Protein AF-A0A6B9TAD1-F1 (afdb_monomer)

Secondary structure (DSSP, 8-state):
-PPPTT-S-HHHHHHHHHHHHHHHHHHHHHHHHHHHH-GGGHHHHHHHHHHHHHHTT--EEPTTBSEE----HHHHHHHH-HHHHHHHHHHHHHHHHHHS--S-SSSHHHHIIIIIIIHHHHHHHHHHHHHHTT--HHHHHHHHHHHHHHHHHHHHHHHHHHHH--HHHHHHHHHHHHHHHHHHHHHHHHHHHHHHHHH-THHHHS-S-SSS--SS-----S---TTHHHHHHHHHHHHHHHHHHHHHHHHHTT--SB-HHHHHHHHH-TT---S--TTTTT-PPPHHHHHHHHHHHHHHHHHHHHHHHHHHHHHHHHHHHHHHHHTTS------------PPPPP--------

Nearest PDB structures (foldseek):
  5x3x-assembly2_m  TM=9.368E-01  e=8.679E-13  Rhodobacter capsulatus
  4m5c-assembly1_A  TM=8.663E-01  e=3.397E-07  Caldanaerobacter subterraneus subsp. tengcongensis MB4
  4m58-assembly1_A  TM=8.292E-01  e=8.680E-07  Caldanaerobacter subterraneus subsp. tengcongensis MB4
  7n6g-assembly1_3X  TM=1.539E-01  e=3.861E+00  Chlamydomonas reinhardtii
  5i7d-assembly1_A  TM=1.362E-01  e=7.320E+00  Homo sapiens

Structure (mmCIF, N/CA/C/O backbone):
data_AF-A0A6B9TAD1-F1
#
_entry.id   AF-A0A6B9TAD1-F1
#
loop_
_atom_site.group_PDB
_atom_site.id
_atom_site.type_symbol
_atom_site.label_atom_id
_atom_site.label_alt_id
_atom_site.label_comp_id
_atom_site.label_asym_id
_atom_site.label_entity_id
_atom_site.label_seq_id
_atom_site.pdbx_PDB_ins_code
_atom_site.Cartn_x
_atom_site.Cartn_y
_atom_site.Cartn_z
_atom_site.occupancy
_atom_site.B_iso_or_equiv
_atom_site.auth_seq_id
_atom_site.auth_comp_id
_atom_site.auth_asym_id
_atom_site.auth_atom_id
_atom_site.pdbx_PDB_model_num
ATOM 1 N N . MET A 1 1 ? 4.924 3.274 -4.272 1.00 75.12 1 MET A N 1
ATOM 2 C CA . MET A 1 1 ? 5.751 3.085 -5.476 1.00 75.12 1 MET A CA 1
ATOM 3 C C . MET A 1 1 ? 4.897 2.545 -6.590 1.00 75.12 1 MET A C 1
ATOM 5 O O . MET A 1 1 ? 4.667 1.335 -6.629 1.00 75.12 1 MET A O 1
ATOM 9 N N . HIS A 1 2 ? 4.361 3.433 -7.415 1.00 87.25 2 HIS A N 1
ATOM 10 C CA . HIS A 1 2 ? 3.568 3.017 -8.559 1.00 87.25 2 HIS A CA 1
ATOM 11 C C . HIS A 1 2 ? 4.496 2.762 -9.736 1.00 87.25 2 HIS A C 1
ATOM 13 O O . HIS A 1 2 ? 5.355 3.575 -10.054 1.00 87.25 2 HIS A O 1
ATOM 19 N N . ILE A 1 3 ? 4.295 1.645 -10.422 1.00 88.56 3 ILE A N 1
ATOM 20 C CA . ILE A 1 3 ? 4.910 1.445 -11.725 1.00 88.56 3 ILE A CA 1
ATOM 21 C C . ILE A 1 3 ? 4.220 2.401 -12.696 1.00 88.56 3 ILE A C 1
ATOM 23 O O . ILE A 1 3 ? 2.994 2.345 -12.856 1.00 88.56 3 ILE A O 1
ATOM 27 N N . MET A 1 4 ? 5.012 3.275 -13.307 1.00 86.81 4 MET A N 1
ATOM 28 C CA . MET A 1 4 ? 4.565 4.310 -14.236 1.00 86.81 4 MET A CA 1
ATOM 29 C C . MET A 1 4 ? 3.942 3.714 -15.504 1.00 86.81 4 MET A C 1
ATOM 31 O O . MET A 1 4 ? 4.096 2.528 -15.811 1.00 86.81 4 MET A O 1
ATOM 35 N N . GLU A 1 5 ? 3.202 4.537 -16.237 1.00 87.44 5 GLU A N 1
ATOM 36 C CA . GLU A 1 5 ? 2.561 4.140 -17.485 1.00 87.44 5 GLU A CA 1
ATOM 37 C C . GLU A 1 5 ? 3.568 3.626 -18.519 1.00 87.44 5 GLU A C 1
ATOM 39 O O . GLU A 1 5 ? 4.572 4.272 -18.802 1.00 87.44 5 GLU A O 1
ATOM 44 N N . GLY A 1 6 ? 3.296 2.452 -19.092 1.00 85.12 6 GLY A N 1
ATOM 45 C CA . GLY A 1 6 ? 4.123 1.887 -20.155 1.00 85.12 6 GLY A CA 1
ATOM 46 C C . GLY A 1 6 ? 5.536 1.471 -19.728 1.00 85.12 6 GLY A C 1
ATOM 47 O O . GLY A 1 6 ? 6.343 1.170 -20.597 1.00 85.12 6 GLY A O 1
ATOM 48 N N . TYR A 1 7 ? 5.846 1.402 -18.427 1.00 86.06 7 TYR A N 1
ATOM 49 C CA . TYR A 1 7 ? 7.157 0.963 -17.900 1.00 86.06 7 TYR A CA 1
ATOM 50 C C . TYR A 1 7 ? 7.337 -0.559 -17.822 1.00 86.06 7 TYR A C 1
ATOM 52 O O . TYR A 1 7 ? 8.410 -1.052 -17.474 1.00 86.06 7 TYR A O 1
ATOM 60 N N . LEU A 1 8 ? 6.283 -1.316 -18.110 1.00 89.75 8 LEU A N 1
ATOM 61 C CA . LEU A 1 8 ? 6.327 -2.766 -18.262 1.00 89.75 8 LEU A CA 1
ATOM 62 C C . LEU A 1 8 ? 5.954 -3.121 -19.687 1.00 89.75 8 LEU A C 1
ATOM 64 O O . LEU A 1 8 ? 5.030 -2.520 -20.234 1.00 89.75 8 LEU A O 1
ATOM 68 N N . ASP A 1 9 ? 6.589 -4.142 -20.246 1.00 92.31 9 ASP A N 1
ATOM 69 C CA . ASP A 1 9 ? 6.232 -4.664 -21.557 1.00 92.31 9 ASP A CA 1
ATOM 70 C C . ASP A 1 9 ? 4.784 -5.183 -21.554 1.00 92.31 9 ASP A C 1
ATOM 72 O O . ASP A 1 9 ? 4.303 -5.701 -20.535 1.00 92.31 9 ASP A O 1
ATOM 76 N N . PRO A 1 10 ? 4.078 -5.145 -22.702 1.00 93.31 10 PRO A N 1
ATOM 77 C CA . PRO A 1 10 ? 2.681 -5.573 -22.791 1.00 93.31 10 PRO A CA 1
ATOM 78 C C . PRO A 1 10 ? 2.415 -6.977 -22.228 1.00 93.31 10 PRO A C 1
ATOM 80 O O . PRO A 1 10 ? 1.366 -7.224 -21.629 1.00 93.31 10 PRO A O 1
ATOM 83 N N . ILE A 1 11 ? 3.373 -7.897 -22.395 1.00 95.19 11 ILE A N 1
ATOM 84 C CA . ILE A 1 11 ? 3.285 -9.269 -21.880 1.00 95.19 11 ILE A CA 1
ATOM 85 C C . ILE A 1 11 ? 3.255 -9.263 -20.349 1.00 95.19 11 ILE A C 1
ATOM 87 O O . ILE A 1 11 ? 2.398 -9.915 -19.751 1.00 95.19 11 ILE A O 1
ATOM 91 N N . TRP A 1 12 ? 4.142 -8.499 -19.707 1.00 95.00 12 TRP A N 1
ATOM 92 C CA . TRP A 1 12 ? 4.188 -8.395 -18.252 1.00 95.00 12 TRP A CA 1
ATOM 93 C C . TRP A 1 12 ? 2.947 -7.696 -17.699 1.00 95.00 12 TRP A C 1
ATOM 95 O O . TRP A 1 12 ? 2.368 -8.187 -16.730 1.00 95.00 12 TRP A O 1
ATOM 105 N N . CYS A 1 13 ? 2.456 -6.641 -18.356 1.00 95.25 13 CYS A N 1
ATOM 106 C CA . CYS A 1 13 ? 1.167 -6.032 -18.015 1.00 95.25 13 CYS A CA 1
ATOM 107 C C . CYS A 1 13 ? 0.034 -7.073 -18.006 1.00 95.25 13 CYS A C 1
ATOM 109 O O . CYS A 1 13 ? -0.709 -7.179 -17.026 1.00 95.25 13 CYS A O 1
ATOM 111 N N . ALA A 1 14 ? -0.067 -7.895 -19.058 1.00 95.94 14 ALA A N 1
ATOM 112 C CA . ALA A 1 14 ? -1.083 -8.942 -19.155 1.00 95.94 14 ALA A CA 1
ATOM 113 C C . ALA A 1 14 ? -0.948 -10.002 -18.049 1.00 95.94 14 ALA A C 1
ATOM 115 O O . ALA A 1 14 ? -1.950 -10.368 -17.430 1.00 95.94 14 ALA A O 1
ATOM 116 N N . VAL A 1 15 ? 0.274 -10.463 -17.757 1.00 97.56 15 VAL A N 1
ATOM 117 C CA . VAL A 1 15 ? 0.544 -11.425 -16.673 1.00 97.56 15 VAL A CA 1
ATOM 118 C C . VAL A 1 15 ? 0.041 -10.887 -15.335 1.00 97.56 15 VAL A C 1
ATOM 120 O O . VAL A 1 15 ? -0.695 -11.579 -14.629 1.00 97.56 15 VAL A O 1
ATOM 123 N N . TRP A 1 16 ? 0.367 -9.639 -14.998 1.00 97.25 16 TRP A N 1
ATOM 124 C CA . TRP A 1 16 ? -0.053 -9.056 -13.726 1.00 97.25 16 TRP A CA 1
ATOM 125 C C . TRP A 1 16 ? -1.563 -8.838 -13.638 1.00 97.25 16 TRP A C 1
ATOM 127 O O . TRP A 1 16 ? -2.150 -9.086 -12.585 1.00 97.25 16 TRP A O 1
ATOM 137 N N . PHE A 1 17 ? -2.225 -8.468 -14.738 1.00 96.56 17 PHE A N 1
ATOM 138 C CA . PHE A 1 17 ? -3.688 -8.438 -14.782 1.00 96.56 17 PHE A CA 1
ATOM 139 C C . PHE A 1 17 ? -4.301 -9.819 -14.539 1.00 96.56 17 PHE A C 1
ATOM 141 O O . PHE A 1 17 ? -5.216 -9.936 -13.725 1.00 96.56 17 PHE A O 1
ATOM 148 N N . ILE A 1 18 ? -3.788 -10.869 -15.187 1.00 97.69 18 ILE A N 1
ATOM 149 C CA . ILE A 1 18 ? -4.278 -12.243 -14.998 1.00 97.69 18 ILE A CA 1
ATOM 150 C C . ILE A 1 18 ? -4.168 -12.662 -13.527 1.00 97.69 18 ILE A C 1
ATOM 152 O O . ILE A 1 18 ? -5.097 -13.268 -12.992 1.00 97.69 18 ILE A O 1
ATOM 156 N N . LEU A 1 19 ? -3.071 -12.304 -12.857 1.00 96.56 19 LEU A N 1
ATOM 157 C CA . LEU A 1 19 ? -2.865 -12.608 -11.441 1.00 96.56 19 LEU A CA 1
ATOM 158 C C . LEU A 1 19 ? -3.755 -11.769 -10.510 1.00 96.56 19 LEU A C 1
ATOM 160 O O . LEU A 1 19 ? -4.233 -12.283 -9.498 1.00 96.56 19 LEU A O 1
ATOM 164 N N . ALA A 1 20 ? -4.006 -10.499 -10.837 1.00 95.81 20 ALA A N 1
ATOM 165 C CA . ALA A 1 20 ? -4.792 -9.595 -9.998 1.00 95.81 20 ALA A CA 1
ATOM 166 C C . ALA A 1 20 ? -6.314 -9.809 -10.124 1.00 95.81 20 ALA A C 1
ATOM 168 O O . ALA A 1 20 ? -7.037 -9.726 -9.127 1.00 95.81 20 ALA A O 1
ATOM 169 N N . ILE A 1 21 ? -6.815 -10.115 -11.329 1.00 95.12 21 ILE A N 1
ATOM 170 C CA . ILE A 1 21 ? -8.252 -10.217 -11.647 1.00 95.12 21 ILE A CA 1
ATOM 171 C C . ILE A 1 21 ? -9.033 -11.124 -10.682 1.00 95.12 21 ILE A C 1
ATOM 173 O O . ILE A 1 21 ? -10.095 -10.691 -10.227 1.00 95.12 21 ILE A O 1
ATOM 177 N N . PRO A 1 22 ? -8.573 -12.339 -10.320 1.00 93.94 22 PRO A N 1
ATOM 178 C CA . PRO A 1 22 ? -9.317 -13.198 -9.405 1.00 93.94 22 PRO A CA 1
ATOM 179 C C . PRO A 1 22 ? -9.624 -12.507 -8.073 1.00 93.94 22 PRO A C 1
ATOM 181 O O . PRO A 1 22 ? -10.775 -12.487 -7.637 1.00 93.94 22 PRO A O 1
ATOM 184 N N . PHE A 1 23 ? -8.624 -11.872 -7.459 1.00 92.00 23 PHE A N 1
ATOM 185 C CA . PHE A 1 23 ? -8.773 -11.177 -6.180 1.00 92.00 23 PHE A CA 1
ATOM 186 C C . PHE A 1 23 ? -9.709 -9.978 -6.292 1.00 92.00 23 PHE A C 1
ATOM 188 O O . PHE A 1 23 ? -10.601 -9.832 -5.456 1.00 92.00 23 PHE A O 1
ATOM 195 N N . ILE A 1 24 ? -9.569 -9.193 -7.364 1.00 90.75 24 ILE A N 1
ATOM 196 C CA . ILE A 1 24 ? -10.437 -8.050 -7.665 1.00 90.75 24 ILE A CA 1
ATOM 197 C C . ILE A 1 24 ? -11.892 -8.508 -7.801 1.00 90.75 24 ILE A C 1
ATOM 199 O O . ILE A 1 24 ? -12.788 -7.927 -7.192 1.00 90.75 24 ILE A O 1
ATOM 203 N N . VAL A 1 25 ? -12.146 -9.565 -8.577 1.00 89.50 25 VAL A N 1
ATOM 204 C CA . VAL A 1 25 ? -13.500 -10.082 -8.825 1.00 89.50 25 VAL A CA 1
ATOM 205 C C . VAL A 1 25 ? -14.113 -10.637 -7.541 1.00 89.50 25 VAL A C 1
ATOM 207 O O . VAL A 1 25 ? -15.280 -10.357 -7.250 1.00 89.50 25 VAL A O 1
ATOM 210 N N . PHE A 1 26 ? -13.351 -11.393 -6.747 1.00 87.50 26 PHE A N 1
ATOM 211 C CA . PHE A 1 26 ? -13.819 -11.862 -5.442 1.00 87.50 26 PHE A CA 1
ATOM 212 C C . PHE A 1 26 ? -14.084 -10.698 -4.484 1.00 87.50 26 PHE A C 1
ATOM 214 O O . PHE A 1 26 ? -15.115 -10.693 -3.817 1.00 87.50 26 PHE A O 1
ATOM 221 N N . GLY A 1 27 ? -13.217 -9.686 -4.472 1.00 85.38 27 GLY A N 1
ATOM 222 C CA . GLY A 1 27 ? -13.374 -8.458 -3.698 1.00 85.38 27 GLY A CA 1
ATOM 223 C C . GLY A 1 27 ? -14.634 -7.681 -4.050 1.00 85.38 27 GLY A C 1
ATOM 224 O O . GLY A 1 27 ? -15.428 -7.351 -3.170 1.00 85.38 27 GLY A O 1
ATOM 225 N N . ALA A 1 28 ? -14.863 -7.459 -5.344 1.00 85.69 28 ALA A N 1
ATOM 226 C CA . ALA A 1 28 ? -16.050 -6.788 -5.856 1.00 85.69 28 ALA A CA 1
ATOM 227 C C . ALA A 1 28 ? -17.325 -7.539 -5.454 1.00 85.69 28 ALA A C 1
ATOM 229 O O . ALA A 1 28 ? -18.266 -6.946 -4.928 1.00 85.69 28 ALA A O 1
ATOM 230 N N . ARG A 1 29 ? -17.349 -8.866 -5.641 1.00 84.31 29 ARG A N 1
ATOM 231 C CA . ARG A 1 29 ? -18.491 -9.706 -5.248 1.00 84.31 29 ARG A CA 1
ATOM 232 C C . ARG A 1 29 ? -18.727 -9.678 -3.742 1.00 84.31 29 ARG A C 1
ATOM 234 O O . ARG A 1 29 ? -19.878 -9.578 -3.328 1.00 84.31 29 ARG A O 1
ATOM 241 N N . ALA A 1 30 ? -17.665 -9.741 -2.944 1.00 77.56 30 ALA A N 1
ATOM 242 C CA . ALA A 1 30 ? -17.729 -9.682 -1.490 1.00 77.56 30 ALA A CA 1
ATOM 243 C C . ALA A 1 30 ? -18.325 -8.349 -1.015 1.00 77.56 30 ALA A C 1
ATOM 245 O O . ALA A 1 30 ? -19.283 -8.347 -0.245 1.00 77.56 30 ALA A O 1
ATOM 246 N N . ILE A 1 31 ? -17.840 -7.223 -1.546 1.00 75.94 31 ILE A N 1
ATOM 247 C CA . ILE A 1 31 ? -18.366 -5.891 -1.227 1.00 75.94 31 ILE A CA 1
ATOM 248 C C . ILE A 1 31 ? -19.829 -5.757 -1.661 1.00 75.94 31 ILE A C 1
ATOM 250 O O . ILE A 1 31 ? -20.665 -5.329 -0.870 1.00 75.94 31 ILE A O 1
ATOM 254 N N . VAL A 1 32 ? -20.177 -6.172 -2.884 1.00 78.31 32 VAL A N 1
ATOM 255 C CA . VAL A 1 32 ? -21.565 -6.113 -3.373 1.00 78.31 32 VAL A CA 1
ATOM 256 C C . VAL A 1 32 ? -22.493 -6.977 -2.520 1.00 78.31 32 VAL A C 1
ATOM 258 O O . VAL A 1 32 ? -23.604 -6.548 -2.209 1.00 78.31 32 VAL A O 1
ATOM 261 N N . LYS A 1 33 ? -22.053 -8.178 -2.128 1.00 75.81 33 LYS A N 1
ATOM 262 C CA . LYS A 1 33 ? -22.813 -9.068 -1.246 1.00 75.81 33 LYS A CA 1
ATOM 263 C C . LYS A 1 33 ? -23.031 -8.420 0.121 1.00 75.81 33 LYS A C 1
ATOM 265 O O . LYS A 1 33 ? -24.180 -8.310 0.541 1.00 75.81 33 LYS A O 1
ATOM 270 N N . LEU A 1 34 ? -21.974 -7.887 0.738 1.00 70.50 34 LEU A N 1
ATOM 271 C CA . LEU A 1 34 ? -22.060 -7.177 2.016 1.00 70.50 34 LEU A CA 1
ATOM 272 C C . LEU A 1 34 ? -23.046 -6.009 1.949 1.00 70.50 34 LEU A C 1
ATOM 274 O O . LEU A 1 34 ? -23.910 -5.862 2.804 1.00 70.50 34 LEU A O 1
ATOM 278 N N . MET A 1 35 ? -22.966 -5.203 0.891 1.00 69.19 35 MET A N 1
ATOM 279 C CA . MET A 1 35 ? -23.862 -4.068 0.686 1.00 69.19 35 MET A CA 1
ATOM 280 C C . MET A 1 35 ? -25.326 -4.484 0.481 1.00 69.19 35 MET A C 1
ATOM 282 O O . MET A 1 35 ? -26.221 -3.670 0.711 1.00 69.19 35 MET A O 1
ATOM 286 N N . ARG A 1 36 ? -25.594 -5.703 -0.002 1.00 73.38 36 ARG A N 1
ATOM 287 C CA . ARG A 1 36 ? -26.957 -6.229 -0.178 1.00 73.38 36 ARG A CA 1
ATOM 288 C C . ARG A 1 36 ? -27.519 -6.805 1.118 1.00 73.38 36 ARG A C 1
ATOM 290 O O . ARG A 1 36 ? -28.678 -6.545 1.415 1.00 73.38 36 ARG A O 1
ATOM 297 N N . GLU A 1 37 ? -26.710 -7.562 1.852 1.00 72.38 37 GLU A N 1
ATOM 298 C CA . GLU A 1 37 ? -27.116 -8.244 3.089 1.00 72.38 37 GLU A CA 1
ATOM 299 C C . GLU A 1 37 ? -27.173 -7.285 4.284 1.00 72.38 37 GLU A C 1
ATOM 301 O O . GLU A 1 37 ? -28.076 -7.389 5.109 1.00 72.38 37 GLU A O 1
ATOM 306 N N . HIS A 1 38 ? -26.277 -6.297 4.311 1.00 68.56 38 HIS A N 1
ATOM 307 C CA . HIS A 1 38 ? -26.153 -5.294 5.366 1.00 68.56 38 HIS A CA 1
ATOM 308 C C . HIS A 1 38 ? -26.177 -3.874 4.777 1.00 68.56 38 HIS A C 1
ATOM 310 O O . HIS A 1 38 ? -25.131 -3.224 4.642 1.00 68.56 38 HIS A O 1
ATOM 316 N N . PRO A 1 39 ? -27.354 -3.345 4.384 1.00 68.62 39 PRO A N 1
ATOM 317 C CA . PRO A 1 39 ? -27.475 -2.006 3.806 1.00 68.62 39 PRO A CA 1
ATOM 318 C C . PRO A 1 39 ? -26.894 -0.890 4.689 1.00 68.62 39 PRO A C 1
ATOM 320 O O . PRO A 1 39 ? -26.426 0.124 4.170 1.00 68.62 39 PRO A O 1
ATOM 323 N N . GLU A 1 40 ? -26.887 -1.084 6.007 1.00 65.75 40 GLU A N 1
ATOM 324 C CA . GLU A 1 40 ? -26.258 -0.221 7.005 1.00 65.75 40 GLU A CA 1
ATOM 325 C C . GLU A 1 40 ? -24.731 -0.134 6.855 1.00 65.75 40 GLU A C 1
ATOM 327 O O . GLU A 1 40 ? -24.150 0.919 7.122 1.00 65.75 40 GLU A O 1
ATOM 332 N N . GLN A 1 41 ? -24.078 -1.184 6.345 1.00 63.97 41 GLN A N 1
ATOM 333 C CA . GLN A 1 41 ? -22.628 -1.228 6.145 1.00 63.97 41 GLN A CA 1
ATOM 334 C C . GLN A 1 41 ? -22.167 -0.558 4.846 1.00 63.97 41 GLN A C 1
ATOM 336 O O . GLN A 1 41 ? -20.979 -0.260 4.708 1.00 63.97 41 GLN A O 1
ATOM 341 N N . LYS A 1 42 ? -23.086 -0.231 3.920 1.00 65.31 42 LYS A N 1
ATOM 342 C CA . LYS A 1 42 ? -22.768 0.539 2.698 1.00 65.31 42 LYS A CA 1
ATOM 343 C C . LYS A 1 42 ? -22.001 1.816 3.020 1.00 65.31 42 LYS A C 1
ATOM 345 O O . LYS A 1 42 ? -21.065 2.176 2.314 1.00 65.31 42 LYS A O 1
ATOM 350 N N . MET A 1 43 ? -22.399 2.487 4.098 1.00 67.00 43 MET A N 1
ATOM 351 C CA . MET A 1 43 ? -21.772 3.729 4.525 1.00 67.00 43 MET A CA 1
ATOM 352 C C . MET A 1 43 ? -20.364 3.502 5.078 1.00 67.00 43 MET A C 1
ATOM 354 O O . MET A 1 43 ? -19.467 4.281 4.777 1.00 67.00 43 MET A O 1
ATOM 358 N N . THR A 1 44 ? -20.147 2.419 5.825 1.00 65.31 44 THR A N 1
ATOM 359 C CA . THR A 1 44 ? -18.829 2.063 6.366 1.00 65.31 44 THR A CA 1
ATOM 360 C C . THR A 1 44 ? -17.848 1.698 5.255 1.00 65.31 44 THR A C 1
ATOM 362 O O . THR A 1 44 ? -16.714 2.161 5.277 1.00 65.31 44 THR A O 1
ATOM 365 N N . VAL A 1 45 ? -18.286 0.931 4.250 1.00 65.44 45 VAL A N 1
ATOM 366 C CA . VAL A 1 45 ? -17.449 0.571 3.092 1.00 65.44 45 VAL A CA 1
ATOM 367 C C . VAL A 1 45 ? -17.132 1.795 2.228 1.00 65.44 45 VAL A C 1
ATOM 369 O O . VAL A 1 45 ? -15.991 1.970 1.809 1.00 65.44 45 VAL A O 1
ATOM 372 N N . ALA A 1 46 ? -18.109 2.678 1.995 1.00 68.00 46 ALA A N 1
ATOM 373 C CA . ALA A 1 46 ? -17.876 3.925 1.267 1.00 68.00 46 ALA A CA 1
ATOM 374 C C . ALA A 1 46 ? -16.894 4.847 2.008 1.00 68.00 46 ALA A C 1
ATOM 376 O O . ALA A 1 46 ? -15.990 5.408 1.394 1.00 68.00 46 ALA A O 1
ATOM 377 N N . LEU A 1 47 ? -17.033 4.961 3.333 1.00 67.31 47 LEU A N 1
ATOM 378 C CA . LEU A 1 47 ? -16.118 5.729 4.173 1.00 67.31 47 LEU A CA 1
ATOM 379 C C . LEU A 1 47 ? -14.717 5.107 4.204 1.00 67.31 47 LEU A C 1
ATOM 381 O O . LEU A 1 47 ? -13.743 5.845 4.180 1.00 67.31 47 LEU A O 1
ATOM 385 N N . ALA A 1 48 ? -14.604 3.776 4.184 1.00 66.75 48 ALA A N 1
ATOM 386 C CA . ALA A 1 48 ? -13.330 3.072 4.066 1.00 66.75 48 ALA A CA 1
ATOM 387 C C . ALA A 1 48 ? -12.620 3.378 2.744 1.00 66.75 48 ALA A C 1
ATOM 389 O O . ALA A 1 48 ? -11.451 3.749 2.752 1.00 66.75 48 ALA A O 1
ATOM 390 N N . GLY A 1 49 ? -13.332 3.278 1.616 1.00 67.62 49 GLY A N 1
ATOM 391 C CA . GLY A 1 49 ? -12.796 3.643 0.303 1.00 67.62 49 GLY A CA 1
ATOM 392 C C . GLY A 1 49 ? -12.373 5.110 0.244 1.00 67.62 49 GLY A C 1
ATOM 393 O O . GLY A 1 49 ? -11.263 5.411 -0.182 1.00 67.62 49 GLY A O 1
ATOM 394 N N . ALA A 1 50 ? -13.210 6.017 0.757 1.00 69.75 50 ALA A N 1
ATOM 395 C CA . ALA A 1 50 ? -12.890 7.440 0.841 1.00 69.75 50 ALA A CA 1
ATOM 396 C C . ALA A 1 50 ? -11.702 7.726 1.770 1.00 69.75 50 ALA A C 1
ATOM 398 O O . ALA A 1 50 ? -10.923 8.633 1.500 1.00 69.75 50 ALA A O 1
ATOM 399 N N . PHE A 1 51 ? -11.537 6.952 2.843 1.00 70.81 51 PHE A N 1
ATOM 400 C CA . PHE A 1 51 ? -10.413 7.069 3.765 1.00 70.81 51 PHE A CA 1
ATOM 401 C C . PHE A 1 51 ? -9.109 6.564 3.149 1.00 70.81 51 PHE A C 1
ATOM 403 O O . PHE A 1 51 ? -8.105 7.253 3.267 1.00 70.81 51 PHE A O 1
ATOM 410 N N . ILE A 1 52 ? -9.117 5.429 2.442 1.00 71.56 52 ILE A N 1
ATOM 411 C CA . ILE A 1 52 ? -7.950 4.952 1.676 1.00 71.56 52 ILE A CA 1
ATOM 412 C C . ILE A 1 52 ? -7.569 6.000 0.628 1.00 71.56 52 ILE A C 1
ATOM 414 O O . ILE A 1 52 ? -6.414 6.399 0.542 1.00 71.56 52 ILE A O 1
ATOM 418 N N . PHE A 1 53 ? -8.557 6.513 -0.105 1.00 72.75 53 PHE A N 1
ATOM 419 C CA . PHE A 1 53 ? -8.363 7.559 -1.104 1.00 72.75 53 PHE A CA 1
ATOM 420 C C . PHE A 1 53 ? -7.785 8.849 -0.498 1.00 72.75 53 PHE A C 1
ATOM 422 O O . PHE A 1 53 ? -6.820 9.407 -1.018 1.00 72.75 53 PHE A O 1
ATOM 429 N N . LEU A 1 54 ? -8.310 9.291 0.647 1.00 73.25 54 LEU A N 1
ATOM 430 C CA . LEU A 1 54 ? -7.809 10.455 1.375 1.00 73.25 54 LEU A CA 1
ATOM 431 C C . LEU A 1 54 ? -6.401 10.223 1.938 1.00 73.25 54 LEU A C 1
ATOM 433 O O . LEU A 1 54 ? -5.540 11.083 1.794 1.00 73.25 54 LEU A O 1
ATOM 437 N N . LEU A 1 55 ? -6.123 9.078 2.555 1.00 71.12 55 LEU A N 1
ATOM 438 C CA . LEU A 1 55 ? -4.782 8.779 3.061 1.00 71.12 55 LEU A CA 1
ATOM 439 C C . LEU A 1 55 ? -3.757 8.718 1.930 1.00 71.12 55 LEU A C 1
ATOM 441 O O . LEU A 1 55 ? -2.692 9.314 2.060 1.00 71.12 55 LEU A O 1
ATOM 445 N N . SER A 1 56 ? -4.128 8.122 0.794 1.00 71.19 56 SER A N 1
ATOM 446 C CA . SER A 1 56 ? -3.304 8.101 -0.421 1.00 71.19 56 SER A CA 1
ATOM 447 C C . SER A 1 56 ? -3.089 9.473 -1.059 1.00 71.19 56 SER A C 1
ATOM 449 O O . SER A 1 56 ? -2.308 9.597 -1.993 1.00 71.19 56 SER A O 1
ATOM 451 N N . SER A 1 57 ? -3.747 10.518 -0.548 1.00 69.31 57 SER A N 1
ATOM 452 C CA . SER A 1 57 ? -3.522 11.897 -0.979 1.00 69.31 57 SER A CA 1
ATOM 453 C C . SER A 1 57 ? -2.564 12.690 -0.081 1.00 69.31 57 SER A C 1
ATOM 455 O O . SER A 1 57 ? -2.172 13.804 -0.430 1.00 69.31 57 SER A O 1
ATOM 457 N N . LEU A 1 58 ? -2.179 12.142 1.081 1.00 68.56 58 LEU A N 1
ATOM 458 C CA . LEU A 1 58 ? -1.298 12.823 2.029 1.00 68.56 58 LEU A CA 1
ATOM 459 C C . LEU A 1 58 ? 0.150 12.770 1.539 1.00 68.56 58 LEU A C 1
ATOM 461 O O . LEU A 1 58 ? 0.879 11.819 1.794 1.00 68.56 58 LEU A O 1
ATOM 465 N N . LYS A 1 59 ? 0.562 13.829 0.850 1.00 66.56 59 LYS A N 1
ATOM 466 C CA . LYS A 1 59 ? 1.917 14.034 0.334 1.00 66.56 59 LYS A CA 1
ATOM 467 C C . LYS A 1 59 ? 2.888 14.259 1.501 1.00 66.56 59 LYS A C 1
ATOM 469 O O . LYS A 1 59 ? 2.884 15.315 2.132 1.00 66.56 59 LYS A O 1
ATOM 474 N N . LEU A 1 60 ? 3.685 13.242 1.821 1.00 63.06 60 LEU A N 1
ATOM 475 C CA . LEU A 1 60 ? 4.764 13.300 2.802 1.00 63.06 60 LEU A CA 1
ATOM 476 C C . LEU A 1 60 ? 6.091 13.623 2.096 1.00 63.06 60 LEU A C 1
ATOM 478 O O . LEU A 1 60 ? 6.364 13.064 1.028 1.00 63.06 60 LEU A O 1
ATOM 482 N N . PRO A 1 61 ? 6.940 14.491 2.677 1.00 55.59 61 PRO A N 1
ATOM 483 C CA . PRO A 1 61 ? 8.244 14.788 2.096 1.00 55.59 61 PRO A CA 1
ATOM 484 C C . PRO A 1 61 ? 9.130 13.533 2.080 1.00 55.59 61 PRO A C 1
ATOM 486 O O . PRO A 1 61 ? 9.330 12.901 3.120 1.00 55.59 61 PRO A O 1
ATOM 489 N N . SER A 1 62 ? 9.661 13.177 0.910 1.00 53.78 62 SER A N 1
ATOM 490 C CA . SER A 1 62 ? 10.622 12.081 0.713 1.00 53.78 62 SER A CA 1
ATOM 491 C C . SER A 1 62 ? 12.073 12.592 0.718 1.00 53.78 62 SER A C 1
ATOM 493 O O . SER A 1 62 ? 12.325 13.763 0.438 1.00 53.78 62 SER A O 1
ATOM 495 N N . ALA A 1 63 ? 13.045 11.708 1.000 1.00 45.78 63 ALA A N 1
ATOM 496 C CA . ALA A 1 63 ? 14.487 12.019 1.004 1.00 45.78 63 ALA A CA 1
ATOM 497 C C . ALA A 1 63 ? 14.970 12.495 -0.367 1.00 45.78 63 ALA A C 1
ATOM 499 O O . ALA A 1 63 ? 15.924 13.254 -0.469 1.00 45.78 63 ALA A O 1
ATOM 500 N N . THR A 1 64 ? 14.282 12.065 -1.417 1.00 44.16 64 THR A N 1
ATOM 501 C CA . THR A 1 64 ? 14.540 12.457 -2.796 1.00 44.16 64 THR A CA 1
ATOM 502 C C . THR A 1 64 ? 13.686 13.659 -3.211 1.00 44.16 64 THR A C 1
ATOM 504 O O . THR A 1 64 ? 13.438 13.855 -4.380 1.00 44.16 64 THR A O 1
ATOM 507 N N . GLY A 1 65 ? 13.136 14.456 -2.290 1.00 33.69 65 GLY A N 1
ATOM 508 C CA . GLY A 1 65 ? 12.410 15.700 -2.603 1.00 33.69 65 GLY A CA 1
ATOM 509 C C . GLY A 1 65 ? 11.049 15.549 -3.304 1.00 33.69 65 GLY A C 1
ATOM 510 O O . GLY A 1 65 ? 10.297 16.514 -3.374 1.00 33.69 65 GLY A O 1
ATOM 511 N N . SER A 1 66 ? 10.664 14.358 -3.762 1.00 43.97 66 SER A N 1
ATOM 512 C CA . SER A 1 66 ? 9.303 14.093 -4.240 1.00 43.97 66 SER A CA 1
ATOM 513 C C . SER A 1 66 ? 8.387 13.612 -3.108 1.00 43.97 66 SER A C 1
ATOM 515 O O . SER A 1 66 ? 8.616 13.835 -1.920 1.00 43.97 66 SER A O 1
ATOM 517 N N . SER A 1 67 ? 7.265 13.034 -3.494 1.00 51.66 67 SER A N 1
ATOM 518 C CA . SER A 1 67 ? 6.023 12.989 -2.760 1.00 51.66 67 SER A CA 1
ATOM 519 C C . SER A 1 67 ? 5.571 11.566 -2.589 1.00 51.66 67 SER A C 1
ATOM 521 O O . SER A 1 67 ? 4.817 11.029 -3.392 1.00 51.66 67 SER A O 1
ATOM 523 N N . SER A 1 68 ? 6.050 10.963 -1.515 1.00 63.16 68 SER A N 1
ATOM 524 C CA . SER A 1 68 ? 5.519 9.691 -1.067 1.00 63.16 68 SER A CA 1
ATOM 525 C C . SER A 1 68 ? 4.201 9.944 -0.353 1.00 63.16 68 SER A C 1
ATOM 527 O O . SER A 1 68 ? 4.067 10.932 0.364 1.00 63.16 68 SER A O 1
ATOM 529 N N . HIS A 1 69 ? 3.229 9.057 -0.503 1.00 71.81 69 HIS A 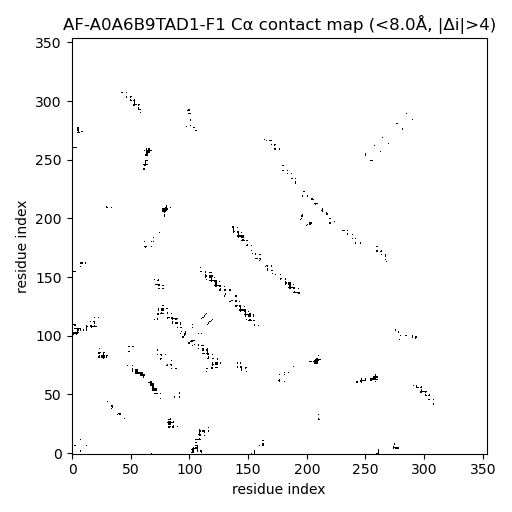N 1
ATOM 530 C CA . HIS A 1 69 ? 1.991 9.140 0.258 1.00 71.81 69 HIS A CA 1
ATOM 531 C C . HIS A 1 69 ? 1.718 7.816 0.968 1.00 71.81 69 HIS A C 1
ATOM 533 O O . HIS A 1 69 ? 2.085 6.760 0.443 1.00 71.81 69 HIS A O 1
ATOM 539 N N . PRO A 1 70 ? 1.068 7.848 2.143 1.00 74.06 70 PRO A N 1
ATOM 540 C CA . PRO A 1 70 ? 0.634 6.637 2.809 1.00 74.06 70 PRO A CA 1
ATOM 541 C C . PRO A 1 70 ? -0.264 5.809 1.893 1.00 74.06 70 PRO A C 1
ATOM 543 O O . PRO A 1 70 ? -1.110 6.370 1.195 1.00 74.06 70 PRO A O 1
ATOM 546 N N . THR A 1 71 ? -0.123 4.488 1.877 1.00 73.50 71 THR A N 1
ATOM 547 C CA . THR A 1 71 ? -0.974 3.655 1.014 1.00 73.50 71 THR A CA 1
ATOM 548 C C . THR A 1 71 ? -2.306 3.312 1.680 1.00 73.50 71 THR A C 1
ATOM 550 O O . THR A 1 71 ? -3.319 3.152 0.998 1.00 73.50 71 THR A O 1
ATOM 553 N N . GLY A 1 72 ? -2.357 3.204 3.012 1.00 77.19 72 GLY A N 1
ATOM 554 C CA . GLY A 1 72 ? -3.578 2.816 3.733 1.00 77.19 72 GLY A CA 1
ATOM 555 C C . GLY A 1 72 ? -3.983 1.358 3.537 1.00 77.19 72 GLY A C 1
ATOM 556 O O . GLY A 1 72 ? -5.024 0.922 4.042 1.00 77.19 72 GLY A O 1
ATOM 557 N N . THR A 1 73 ? -3.170 0.587 2.819 1.00 76.81 73 THR A N 1
ATOM 558 C CA . THR A 1 73 ? -3.525 -0.748 2.339 1.00 76.81 73 THR A CA 1
ATOM 559 C C . THR A 1 73 ? -3.436 -1.784 3.459 1.00 76.81 73 THR A C 1
ATOM 561 O O . THR A 1 73 ? -4.359 -2.584 3.611 1.00 76.81 73 THR A O 1
ATOM 564 N N . GLY A 1 74 ? -2.419 -1.708 4.327 1.00 79.81 74 GLY A N 1
ATOM 565 C CA . GLY A 1 74 ? -2.287 -2.573 5.507 1.00 79.81 74 GLY A CA 1
ATOM 566 C C . GLY A 1 74 ? -3.454 -2.426 6.493 1.00 79.81 74 GLY A C 1
ATOM 567 O O . GLY A 1 74 ? -4.044 -3.420 6.920 1.00 79.81 74 GLY A O 1
ATOM 568 N N . LEU A 1 75 ? -3.859 -1.188 6.789 1.00 82.06 75 LEU A N 1
ATOM 569 C CA . LEU A 1 75 ? -5.027 -0.900 7.628 1.00 82.06 75 LEU A CA 1
ATOM 570 C C . LEU A 1 75 ? -6.322 -1.423 6.993 1.00 82.06 75 LEU A C 1
ATOM 572 O O . LEU A 1 75 ? -7.115 -2.094 7.655 1.00 82.06 75 LEU A O 1
ATOM 576 N N . SER A 1 76 ? -6.530 -1.139 5.704 1.00 80.12 76 SER A N 1
ATOM 577 C CA . SER A 1 76 ? -7.692 -1.625 4.955 1.00 80.12 76 SER A CA 1
ATOM 578 C C . SER A 1 76 ? -7.784 -3.151 4.987 1.00 80.12 76 SER A C 1
ATOM 580 O O . SER A 1 76 ? -8.856 -3.700 5.236 1.00 80.12 76 SER A O 1
ATOM 582 N N . ALA A 1 77 ? -6.658 -3.841 4.813 1.00 82.94 77 ALA A N 1
ATOM 583 C CA . ALA A 1 77 ? -6.602 -5.296 4.792 1.00 82.94 77 ALA A CA 1
ATOM 584 C C . ALA A 1 77 ? -6.958 -5.913 6.144 1.00 82.94 77 ALA A C 1
ATOM 586 O O . ALA A 1 77 ? -7.687 -6.903 6.198 1.00 82.94 77 ALA A O 1
ATOM 587 N N . VAL A 1 78 ? -6.487 -5.311 7.239 1.00 83.00 78 VAL A N 1
ATOM 588 C CA . VAL A 1 78 ? -6.819 -5.749 8.600 1.00 83.00 78 VAL A CA 1
ATOM 589 C C . VAL A 1 78 ? -8.307 -5.556 8.902 1.00 83.00 78 VAL A C 1
ATOM 591 O O . VAL A 1 78 ? -8.924 -6.426 9.517 1.00 83.00 78 VAL A O 1
ATOM 594 N N . LEU A 1 79 ? -8.895 -4.438 8.472 1.00 77.94 79 LEU A N 1
ATOM 595 C CA . LEU A 1 79 ? -10.292 -4.116 8.768 1.00 77.94 79 LEU A CA 1
ATOM 596 C C . LEU A 1 79 ? -11.280 -4.859 7.854 1.00 77.94 79 LEU A C 1
ATOM 598 O O . LEU A 1 79 ? -12.262 -5.429 8.332 1.00 77.94 79 LEU A O 1
ATOM 602 N N . TYR A 1 80 ? -11.014 -4.882 6.549 1.00 75.31 80 TYR A N 1
ATOM 603 C CA . TYR A 1 80 ? -11.972 -5.301 5.516 1.00 75.31 80 TYR A CA 1
ATOM 604 C C . TYR A 1 80 ? -11.570 -6.587 4.784 1.00 75.31 80 TYR A C 1
ATOM 606 O O . TYR A 1 80 ? -12.411 -7.216 4.133 1.00 75.31 80 TYR A O 1
ATOM 614 N N . GLY A 1 81 ? -10.323 -7.032 4.946 1.00 80.56 81 GLY A N 1
ATOM 615 C CA . GLY A 1 81 ? -9.768 -8.209 4.287 1.00 80.56 81 GLY A CA 1
ATOM 616 C C . GLY A 1 81 ? -9.172 -7.905 2.912 1.00 80.56 81 GLY A C 1
ATOM 617 O O . GLY A 1 81 ? -9.627 -7.018 2.192 1.00 80.56 81 GLY A O 1
ATOM 618 N N . VAL A 1 82 ? -8.185 -8.713 2.518 1.00 87.19 82 VAL A N 1
ATOM 619 C CA . VAL A 1 82 ? -7.372 -8.517 1.303 1.00 87.19 82 VAL A CA 1
ATOM 620 C C . VAL A 1 82 ? -8.213 -8.410 0.033 1.00 87.19 82 VAL A C 1
ATOM 622 O O . VAL A 1 82 ? -7.953 -7.549 -0.797 1.00 87.19 82 VAL A O 1
ATOM 625 N N . SER A 1 83 ? -9.251 -9.232 -0.139 1.00 83.94 83 SER A N 1
ATOM 626 C CA . SER A 1 83 ? -10.064 -9.162 -1.360 1.00 83.94 83 SER A CA 1
ATOM 627 C C . SER A 1 83 ? -10.818 -7.834 -1.461 1.00 83.94 83 SER A C 1
ATOM 629 O O . SER A 1 83 ? -10.796 -7.207 -2.516 1.00 83.94 83 SER A O 1
ATOM 631 N N . ALA A 1 84 ? -11.437 -7.359 -0.374 1.00 81.25 84 ALA A N 1
ATOM 632 C CA . ALA A 1 84 ? -12.099 -6.054 -0.366 1.00 81.25 84 ALA A CA 1
ATOM 633 C C . ALA A 1 84 ? -11.086 -4.925 -0.615 1.00 81.25 84 ALA A C 1
ATOM 635 O O . ALA A 1 84 ? -11.333 -4.053 -1.447 1.00 81.25 84 ALA A O 1
ATOM 636 N N . THR A 1 85 ? -9.916 -4.999 0.028 1.00 86.38 85 THR A N 1
ATOM 637 C CA . THR A 1 85 ? -8.799 -4.076 -0.202 1.00 86.38 85 THR A CA 1
ATOM 638 C C . THR A 1 85 ? -8.347 -4.074 -1.657 1.00 86.38 85 THR A C 1
ATOM 640 O O . THR A 1 85 ? -8.163 -2.996 -2.198 1.00 86.38 85 THR A O 1
ATOM 643 N N . SER A 1 86 ? -8.261 -5.224 -2.328 1.00 90.75 86 SER A N 1
ATOM 644 C CA . SER A 1 86 ? -7.835 -5.299 -3.732 1.00 90.75 86 SER A CA 1
ATOM 645 C C . SER A 1 86 ? -8.788 -4.575 -4.687 1.00 90.75 86 SER A C 1
ATOM 647 O O . SER A 1 86 ? -8.347 -3.887 -5.605 1.00 90.75 86 SER A O 1
ATOM 649 N N . PHE A 1 87 ? -10.100 -4.660 -4.443 1.00 88.56 87 PHE A N 1
ATOM 650 C CA . PHE A 1 87 ? -11.090 -3.943 -5.245 1.00 88.56 87 PHE A CA 1
ATOM 651 C C . PHE A 1 87 ? -11.100 -2.441 -4.936 1.00 88.56 87 PHE A C 1
ATOM 653 O O . PHE A 1 87 ? -11.181 -1.625 -5.851 1.00 88.56 87 PHE A O 1
ATOM 660 N N . LEU A 1 88 ? -10.980 -2.063 -3.660 1.00 84.50 88 LEU A N 1
ATOM 661 C CA . LEU A 1 88 ? -10.855 -0.655 -3.277 1.00 84.50 88 LEU A CA 1
ATOM 662 C C . LEU A 1 88 ? -9.563 -0.038 -3.834 1.00 84.50 88 LEU A C 1
ATOM 664 O O . LEU A 1 88 ? -9.604 1.072 -4.353 1.00 84.50 88 LEU A O 1
ATOM 668 N N . ALA A 1 89 ? -8.451 -0.774 -3.795 1.00 89.00 89 ALA A N 1
ATOM 669 C CA . ALA A 1 89 ? -7.174 -0.370 -4.368 1.00 89.00 89 ALA A CA 1
ATOM 670 C C . ALA A 1 89 ? -7.283 -0.176 -5.881 1.00 89.00 89 ALA A C 1
ATOM 672 O O . ALA A 1 89 ? -6.823 0.842 -6.374 1.00 89.00 89 ALA A O 1
ATOM 673 N N . LEU A 1 90 ? -7.959 -1.074 -6.610 1.00 91.44 90 LEU A N 1
ATOM 674 C CA . LEU A 1 90 ? -8.234 -0.876 -8.038 1.00 91.44 90 LEU A CA 1
ATOM 675 C C . LEU A 1 90 ? -8.927 0.467 -8.299 1.00 91.44 90 LEU A C 1
ATOM 677 O O . LEU A 1 90 ? -8.503 1.210 -9.176 1.00 91.44 90 LEU A O 1
ATOM 681 N N . ILE A 1 91 ? -9.984 0.779 -7.545 1.00 86.81 91 ILE A N 1
ATOM 682 C CA . ILE A 1 91 ? -10.722 2.038 -7.714 1.00 86.81 91 ILE A CA 1
ATOM 683 C C . ILE A 1 91 ? -9.800 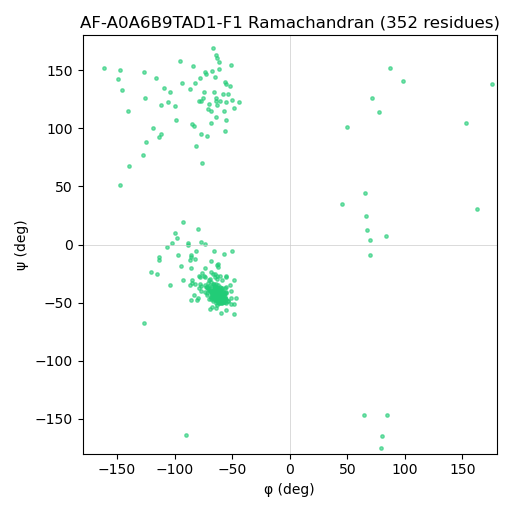3.234 -7.456 1.00 86.81 91 ILE A C 1
ATOM 685 O O . ILE A 1 91 ? -9.753 4.153 -8.270 1.00 86.81 91 ILE A O 1
ATOM 689 N N . VAL A 1 92 ? -9.060 3.213 -6.345 1.00 86.25 92 VAL A N 1
ATOM 690 C CA . VAL A 1 92 ? -8.129 4.287 -5.968 1.00 86.25 92 VAL A CA 1
ATOM 691 C C . VAL A 1 92 ? -7.048 4.473 -7.034 1.00 86.25 92 VAL A C 1
ATOM 693 O O . VAL A 1 92 ? -6.853 5.591 -7.499 1.00 86.25 92 VAL A O 1
ATOM 696 N N . LEU A 1 93 ? -6.430 3.387 -7.496 1.00 89.00 93 LEU A N 1
ATOM 697 C CA . LEU A 1 93 ? -5.367 3.405 -8.500 1.00 89.00 93 LEU A CA 1
ATOM 698 C C . LEU A 1 93 ? -5.854 3.886 -9.872 1.00 89.00 93 LEU A C 1
ATOM 700 O O . LEU A 1 93 ? -5.124 4.585 -10.565 1.00 89.00 93 LEU A O 1
ATOM 704 N N . ILE A 1 94 ? -7.099 3.581 -10.259 1.00 89.56 94 ILE A N 1
ATOM 705 C CA . ILE A 1 94 ? -7.708 4.150 -11.473 1.00 89.56 94 ILE A CA 1
ATOM 706 C C . ILE A 1 94 ? -7.826 5.669 -11.346 1.00 89.56 94 ILE A C 1
ATOM 708 O O . ILE A 1 94 ? -7.474 6.393 -12.276 1.00 89.56 94 ILE A O 1
ATOM 712 N N . PHE A 1 95 ? -8.313 6.169 -10.207 1.00 84.12 95 PHE A N 1
ATOM 713 C CA . PHE A 1 95 ? -8.403 7.611 -9.990 1.00 84.12 95 PHE A CA 1
ATOM 714 C C . PHE A 1 95 ? -7.025 8.270 -9.963 1.00 84.12 95 PHE A C 1
ATOM 716 O O . PHE A 1 95 ? -6.876 9.337 -10.546 1.00 84.12 95 PHE A O 1
ATOM 723 N N . GLN A 1 96 ? -6.020 7.642 -9.354 1.00 84.50 96 GLN A N 1
ATOM 724 C CA . GLN A 1 96 ? -4.653 8.164 -9.336 1.00 84.50 96 GLN A CA 1
ATOM 725 C C . GLN A 1 96 ? -4.045 8.212 -10.745 1.00 84.50 96 GLN A C 1
ATOM 727 O O . GLN A 1 96 ? -3.518 9.250 -11.142 1.00 84.50 96 GLN A O 1
ATOM 732 N N . ALA A 1 97 ? -4.221 7.159 -11.547 1.00 85.25 97 ALA A N 1
ATOM 733 C CA . ALA A 1 97 ? -3.729 7.130 -12.923 1.00 85.25 97 ALA A CA 1
ATOM 734 C C . ALA A 1 97 ? -4.422 8.181 -13.811 1.00 85.25 97 ALA A C 1
ATOM 736 O O . ALA A 1 97 ? -3.770 8.867 -14.596 1.00 85.25 97 ALA A O 1
ATOM 737 N N . ILE A 1 98 ? -5.745 8.343 -13.683 1.00 84.31 98 ILE A N 1
ATOM 738 C CA . ILE A 1 98 ? -6.517 9.257 -14.538 1.00 84.31 98 ILE A CA 1
ATOM 739 C C . ILE A 1 98 ? -6.404 10.711 -14.071 1.00 84.31 98 ILE A C 1
ATOM 741 O O . ILE A 1 98 ? -6.187 11.593 -14.895 1.00 84.31 98 ILE A O 1
ATOM 745 N N . LEU A 1 99 ? -6.580 10.982 -12.775 1.00 78.94 99 LEU A N 1
ATOM 746 C CA . LEU A 1 99 ? -6.689 12.346 -12.247 1.00 78.94 99 LEU A CA 1
ATOM 747 C C . LEU A 1 99 ? -5.358 12.932 -11.792 1.00 78.94 99 LEU A C 1
ATOM 749 O O . LEU A 1 99 ? -5.213 14.148 -11.847 1.00 78.94 99 LEU A O 1
ATOM 753 N N . LEU A 1 100 ? -4.426 12.104 -11.312 1.00 75.75 100 LEU A N 1
ATOM 754 C CA . LEU A 1 100 ? -3.153 12.575 -10.755 1.00 75.75 100 LEU A CA 1
ATOM 755 C C . LEU A 1 100 ? -1.954 12.323 -11.678 1.00 75.75 100 LEU A C 1
ATOM 757 O O . LEU A 1 100 ? -0.842 12.664 -11.297 1.00 75.75 100 LEU A O 1
ATOM 761 N N . ALA A 1 101 ? -2.176 11.688 -12.837 1.00 77.69 101 ALA A N 1
ATOM 762 C CA . ALA A 1 101 ? -1.134 11.107 -13.692 1.00 77.69 101 ALA A CA 1
ATOM 763 C C . ALA A 1 101 ? -0.098 10.287 -12.898 1.00 77.69 101 ALA A C 1
ATOM 765 O O . ALA A 1 101 ? 1.086 10.272 -13.218 1.00 77.69 101 ALA A O 1
ATOM 766 N N . HIS A 1 102 ? -0.551 9.614 -11.837 1.00 79.62 102 HIS A N 1
ATOM 767 C CA . HIS A 1 102 ? 0.316 8.878 -10.929 1.00 79.62 102 HIS A CA 1
ATOM 768 C C . HIS A 1 102 ? 0.060 7.373 -11.073 1.00 79.62 102 HIS A C 1
ATOM 770 O O . HIS A 1 102 ? -1.062 6.900 -10.876 1.00 79.62 102 HIS A O 1
ATOM 776 N N . GLY A 1 103 ? 1.101 6.624 -11.445 1.00 84.12 103 GLY A N 1
ATOM 777 C CA . GLY A 1 103 ? 1.000 5.226 -11.870 1.00 84.12 103 GLY A CA 1
ATOM 778 C C . GLY A 1 103 ? 0.650 5.075 -13.352 1.00 84.12 103 GLY A C 1
ATOM 779 O O . GLY A 1 103 ? 1.074 5.878 -14.177 1.00 84.12 103 GLY A O 1
ATOM 780 N N . GLY A 1 104 ? -0.097 4.026 -13.701 1.00 87.88 104 GLY A N 1
ATOM 781 C CA . GLY A 1 104 ? -0.479 3.752 -15.087 1.00 87.88 104 GLY A CA 1
ATOM 782 C C . GLY A 1 104 ? -1.667 2.802 -15.213 1.00 87.88 104 GLY A C 1
ATOM 783 O O . GLY A 1 104 ? -1.907 1.960 -14.347 1.00 87.88 104 GLY A O 1
ATOM 784 N N . LEU A 1 105 ? -2.425 2.940 -16.302 1.00 91.06 105 LEU A N 1
ATOM 785 C CA . LEU A 1 105 ? -3.533 2.068 -16.683 1.00 91.06 105 LEU A CA 1
ATOM 786 C C . LEU A 1 105 ? -3.040 0.746 -17.279 1.00 91.06 105 LEU A C 1
ATOM 788 O O . LEU A 1 105 ? -3.647 -0.291 -17.014 1.00 91.06 105 LEU A O 1
ATOM 792 N N . THR A 1 106 ? -1.936 0.741 -18.034 1.00 92.94 106 THR A N 1
ATOM 793 C CA . THR A 1 106 ? -1.333 -0.514 -18.527 1.00 92.94 106 THR A CA 1
ATOM 794 C C . THR A 1 106 ? -0.700 -1.306 -17.390 1.00 92.94 106 THR A C 1
ATOM 796 O O . THR A 1 106 ? -0.843 -2.526 -17.323 1.00 92.94 106 THR A O 1
ATOM 799 N N . THR A 1 107 ? -0.080 -0.609 -16.441 1.00 93.88 107 THR A N 1
ATOM 800 C CA . THR A 1 107 ? 0.576 -1.183 -15.261 1.00 93.88 107 THR A CA 1
ATOM 801 C C . THR A 1 107 ? -0.369 -1.351 -14.070 1.00 93.88 107 THR A C 1
ATOM 803 O O . THR A 1 107 ? 0.034 -1.859 -13.022 1.00 93.88 107 THR A O 1
ATOM 806 N N . LEU A 1 108 ? -1.653 -1.007 -14.228 1.00 94.25 108 LEU A N 1
ATOM 807 C CA . LEU A 1 108 ? -2.672 -1.076 -13.178 1.00 94.25 108 LEU A CA 1
ATOM 808 C C . LEU A 1 108 ? -2.774 -2.472 -12.560 1.00 94.25 108 LEU A C 1
ATOM 810 O O . LEU A 1 108 ? -2.878 -2.592 -11.343 1.00 94.25 108 LEU A O 1
ATOM 814 N N . GLY A 1 109 ? -2.691 -3.532 -13.370 1.00 95.94 109 GLY A N 1
ATOM 815 C CA . GLY A 1 109 ? -2.674 -4.908 -12.869 1.00 95.94 109 GLY A CA 1
ATOM 816 C C . GLY A 1 109 ? -1.505 -5.175 -11.915 1.00 95.94 109 GLY A C 1
ATOM 817 O O . GLY A 1 109 ? -1.701 -5.764 -10.853 1.00 95.94 109 GLY A O 1
ATOM 818 N N . ALA A 1 110 ? -0.307 -4.688 -12.252 1.00 96.38 110 ALA A N 1
ATOM 819 C CA . ALA A 1 110 ? 0.894 -4.839 -11.430 1.00 96.38 110 ALA A CA 1
ATOM 820 C C . ALA A 1 110 ? 0.792 -4.032 -10.129 1.00 96.38 110 ALA A C 1
ATOM 822 O O . ALA A 1 110 ? 1.030 -4.581 -9.052 1.00 96.38 110 ALA A O 1
ATOM 823 N N . ASN A 1 111 ? 0.334 -2.782 -10.222 1.00 94.25 111 ASN A N 1
ATOM 824 C CA . ASN A 1 111 ? 0.126 -1.899 -9.073 1.00 94.25 111 ASN A CA 1
ATOM 825 C C . ASN A 1 111 ? -0.948 -2.437 -8.112 1.00 94.25 111 ASN A C 1
ATOM 827 O O . ASN A 1 111 ? -0.752 -2.445 -6.897 1.00 94.25 111 ASN A O 1
ATOM 831 N N . VAL A 1 112 ? -2.068 -2.957 -8.631 1.00 95.25 112 VAL A N 1
ATOM 832 C CA . VAL A 1 112 ? -3.089 -3.613 -7.795 1.00 95.25 112 VAL A CA 1
ATOM 833 C C . VAL A 1 112 ? -2.530 -4.880 -7.154 1.00 95.25 112 VAL A C 1
ATOM 835 O O . VAL A 1 112 ? -2.840 -5.164 -5.997 1.00 95.25 112 VAL A O 1
ATOM 838 N N . PHE A 1 113 ? -1.702 -5.645 -7.867 1.00 96.62 113 PHE A N 1
ATOM 839 C CA . PHE A 1 113 ? -1.109 -6.855 -7.315 1.00 96.62 113 PHE A CA 1
ATOM 840 C C . PHE A 1 113 ? -0.161 -6.563 -6.149 1.00 96.62 113 PHE A C 1
ATOM 842 O O . PHE A 1 113 ? -0.292 -7.188 -5.098 1.00 96.62 113 PHE A O 1
ATOM 849 N N . SER A 1 114 ? 0.750 -5.601 -6.286 1.00 95.19 114 SER A N 1
ATOM 850 C CA . SER A 1 114 ? 1.678 -5.253 -5.208 1.00 95.19 114 SER A CA 1
ATOM 851 C C . SER A 1 114 ? 0.951 -4.579 -4.036 1.00 95.19 114 SER A C 1
ATOM 853 O O . SER A 1 114 ? 0.991 -5.098 -2.918 1.00 95.19 114 SER A O 1
ATOM 855 N N . MET A 1 115 ? 0.219 -3.488 -4.293 1.00 92.31 115 MET A N 1
ATOM 856 C CA . MET A 1 115 ? -0.370 -2.627 -3.253 1.00 92.31 115 MET A CA 1
ATOM 857 C C . MET A 1 115 ? -1.726 -3.102 -2.734 1.00 92.31 115 MET A C 1
ATOM 859 O O . MET A 1 115 ? -2.072 -2.873 -1.582 1.00 92.31 115 MET A O 1
ATOM 863 N N . GLY A 1 116 ? -2.541 -3.722 -3.585 1.00 90.75 116 GLY A N 1
ATOM 864 C CA . GLY A 1 116 ? -3.904 -4.135 -3.245 1.00 90.75 116 GLY A CA 1
ATOM 865 C C . GLY A 1 116 ? -4.012 -5.579 -2.761 1.00 90.75 116 GLY A C 1
ATOM 866 O O . GLY A 1 116 ? -5.017 -5.936 -2.145 1.00 90.75 116 GLY A O 1
ATOM 867 N N . ILE A 1 117 ? -3.003 -6.412 -3.040 1.00 94.25 117 ILE A N 1
ATOM 868 C CA . ILE A 1 117 ? -3.054 -7.857 -2.791 1.00 94.25 117 ILE A CA 1
ATOM 869 C C . ILE A 1 117 ? -1.856 -8.317 -1.960 1.00 94.25 117 ILE A C 1
ATOM 871 O O . ILE A 1 117 ? -2.045 -8.722 -0.816 1.00 94.25 117 ILE A O 1
ATOM 875 N N . PHE A 1 118 ? -0.639 -8.274 -2.507 1.00 95.62 118 PHE A N 1
ATOM 876 C CA . PHE A 1 118 ? 0.529 -8.916 -1.901 1.00 95.62 118 PHE A CA 1
ATOM 877 C C . PHE A 1 118 ? 0.951 -8.255 -0.584 1.00 95.62 118 PHE A C 1
ATOM 879 O O . PHE A 1 118 ? 0.991 -8.929 0.447 1.00 95.62 118 PHE A O 1
ATOM 886 N N . GLY A 1 119 ? 1.181 -6.938 -0.582 1.00 93.94 119 GLY A N 1
ATOM 887 C CA . GLY A 1 119 ? 1.480 -6.179 0.636 1.00 93.94 119 GLY A CA 1
ATOM 888 C C . GLY A 1 119 ? 0.402 -6.345 1.715 1.00 93.94 119 GLY A C 1
ATOM 889 O O . GLY A 1 119 ? 0.704 -6.834 2.807 1.00 93.94 119 GLY A O 1
ATOM 890 N N . PRO A 1 120 ? -0.876 -6.044 1.412 1.00 91.88 120 PRO A N 1
ATOM 891 C CA . PRO A 1 120 ? -2.029 -6.310 2.276 1.00 91.88 120 PRO A CA 1
ATOM 892 C C . PRO A 1 120 ? -2.075 -7.710 2.880 1.00 91.88 120 PRO A C 1
ATOM 894 O O . PRO A 1 120 ? -2.330 -7.871 4.075 1.00 91.88 120 PRO A O 1
ATOM 897 N N . PHE A 1 121 ? -1.826 -8.733 2.066 1.00 94.06 121 PHE A N 1
ATOM 898 C CA . PHE A 1 121 ? -1.825 -10.120 2.504 1.00 94.06 121 PHE A CA 1
ATOM 899 C C . PHE A 1 121 ? -0.722 -10.391 3.530 1.00 94.06 121 PHE A C 1
ATOM 901 O O . PHE A 1 121 ? -1.000 -10.948 4.596 1.00 94.06 121 PHE A O 1
ATOM 908 N N . CYS A 1 122 ? 0.502 -9.931 3.266 1.00 94.50 122 CYS A N 1
ATOM 909 C CA . CYS A 1 122 ? 1.608 -10.009 4.218 1.00 94.50 122 CYS A CA 1
ATOM 910 C C . CYS A 1 122 ? 1.303 -9.242 5.517 1.00 94.50 122 CYS A C 1
ATOM 912 O O . CYS A 1 122 ? 1.524 -9.771 6.609 1.00 94.50 122 CYS A O 1
ATOM 914 N N . GLY A 1 123 ? 0.725 -8.043 5.418 1.00 92.31 123 GLY A N 1
ATOM 915 C CA . GLY A 1 123 ? 0.305 -7.250 6.575 1.00 92.31 123 GLY A CA 1
ATOM 916 C C . GLY A 1 123 ? -0.706 -7.984 7.460 1.00 92.31 123 GLY A C 1
ATOM 917 O O . GLY A 1 123 ? -0.551 -8.025 8.681 1.00 92.31 123 GLY A O 1
ATOM 918 N N . VAL A 1 124 ? -1.699 -8.650 6.861 1.00 90.56 124 VAL A N 1
ATOM 919 C CA . VAL A 1 124 ? -2.690 -9.460 7.594 1.00 90.56 124 VAL A CA 1
ATOM 920 C C . VAL A 1 124 ? -2.055 -10.680 8.266 1.00 90.56 124 VAL A C 1
ATOM 922 O O . VAL A 1 124 ? -2.439 -11.032 9.385 1.00 90.56 124 VAL A O 1
ATOM 925 N N . ILE A 1 125 ? -1.073 -11.329 7.632 1.00 92.38 125 ILE A N 1
ATOM 926 C CA . ILE A 1 125 ? -0.317 -12.419 8.269 1.00 92.38 125 ILE A CA 1
ATOM 927 C C . ILE A 1 125 ? 0.370 -11.904 9.535 1.00 92.38 125 ILE A C 1
ATOM 929 O O . ILE A 1 125 ? 0.201 -12.496 10.603 1.00 92.38 125 ILE A O 1
ATOM 933 N N . ILE A 1 126 ? 1.087 -10.784 9.439 1.00 93.44 126 ILE A N 1
ATOM 934 C CA . ILE A 1 126 ? 1.796 -10.189 10.576 1.00 93.44 126 ILE A CA 1
ATOM 935 C C . ILE A 1 126 ? 0.840 -9.750 11.672 1.00 93.44 126 ILE A C 1
ATOM 937 O O . ILE A 1 126 ? 1.061 -10.089 12.834 1.00 93.44 126 ILE A O 1
ATOM 941 N N . TRP A 1 127 ? -0.268 -9.104 11.313 1.00 90.81 127 TRP A N 1
ATOM 942 C CA . TRP A 1 127 ? -1.340 -8.792 12.251 1.00 90.81 127 TRP A CA 1
ATOM 943 C C . TRP A 1 127 ? -1.777 -10.033 13.035 1.00 90.81 127 TRP A C 1
ATOM 945 O O . TRP A 1 127 ? -1.810 -10.022 14.265 1.00 90.81 127 TRP A O 1
ATOM 955 N N . ASN A 1 128 ? -2.077 -11.132 12.340 1.00 87.75 128 ASN A N 1
ATOM 956 C CA . ASN A 1 128 ? -2.540 -12.363 12.975 1.00 87.75 128 ASN A CA 1
ATOM 957 C C . ASN A 1 128 ? -1.474 -12.994 13.877 1.00 87.75 128 ASN A C 1
ATOM 959 O O . ASN A 1 128 ? -1.806 -13.450 14.972 1.00 87.75 128 ASN A O 1
ATOM 963 N N . VAL A 1 129 ? -0.209 -13.008 13.449 1.00 90.50 129 VAL A N 1
ATOM 964 C CA . VAL A 1 129 ? 0.920 -13.512 14.248 1.00 90.50 129 VAL A CA 1
ATOM 965 C C . VAL A 1 129 ? 1.090 -12.682 15.520 1.00 90.50 129 VAL A C 1
ATOM 967 O O . VAL A 1 129 ? 1.124 -13.242 16.614 1.00 90.50 129 VAL A O 1
ATOM 970 N N . MET A 1 130 ? 1.106 -11.353 15.407 1.00 89.25 130 MET A N 1
ATOM 971 C CA . MET A 1 130 ? 1.261 -10.444 16.546 1.00 89.25 130 MET A CA 1
ATOM 972 C C . MET A 1 130 ? 0.082 -10.539 17.518 1.00 89.25 130 MET A C 1
ATOM 974 O O . MET A 1 130 ? 0.282 -10.619 18.730 1.00 89.25 130 MET A O 1
ATOM 978 N N . ARG A 1 131 ? -1.151 -10.622 17.000 1.00 86.00 131 ARG A N 1
ATOM 979 C CA . ARG A 1 131 ? -2.349 -10.817 17.827 1.00 86.00 131 ARG A CA 1
ATOM 980 C C . ARG A 1 131 ? -2.349 -12.166 18.541 1.00 86.00 131 ARG A C 1
ATOM 982 O O . ARG A 1 131 ? -2.780 -12.219 19.689 1.00 86.00 131 ARG A O 1
ATOM 989 N N . LYS A 1 132 ? -1.863 -13.238 17.905 1.00 84.44 132 LYS A N 1
ATOM 990 C CA . LYS A 1 132 ? -1.687 -14.551 18.554 1.00 84.44 132 LYS A CA 1
ATOM 991 C C . LYS A 1 132 ? -0.587 -14.533 19.617 1.00 84.44 132 LYS A C 1
ATOM 993 O O . LYS A 1 132 ? -0.723 -15.216 20.622 1.00 84.44 132 LYS A O 1
ATOM 998 N N . ALA A 1 133 ? 0.455 -13.729 19.425 1.00 89.06 133 ALA A N 1
ATOM 999 C CA . ALA A 1 133 ? 1.528 -13.524 20.398 1.00 89.06 133 ALA A CA 1
ATOM 1000 C C . ALA A 1 133 ? 1.143 -12.585 21.563 1.00 89.06 133 ALA A C 1
ATOM 1002 O O . ALA A 1 133 ? 1.977 -12.299 22.417 1.00 89.06 133 ALA A O 1
ATOM 1003 N N . GLY A 1 134 ? -0.100 -12.089 21.611 1.00 81.44 134 GLY A N 1
ATOM 1004 C CA . GLY A 1 134 ? -0.593 -11.228 22.689 1.00 81.44 134 GLY A CA 1
ATOM 1005 C C . GLY A 1 134 ? -0.261 -9.739 22.538 1.00 81.44 134 GLY A C 1
ATOM 1006 O O . GLY A 1 134 ? -0.547 -8.966 23.449 1.00 81.44 134 GLY A O 1
ATOM 1007 N N . ALA A 1 135 ? 0.296 -9.300 21.404 1.00 85.19 135 ALA A N 1
ATOM 1008 C CA . ALA A 1 135 ? 0.550 -7.880 21.157 1.00 85.19 135 ALA A CA 1
ATOM 1009 C C . ALA A 1 135 ? -0.764 -7.093 21.069 1.00 85.19 135 ALA A C 1
ATOM 1011 O O . ALA A 1 135 ? -1.745 -7.583 20.508 1.00 85.19 135 ALA A O 1
ATOM 1012 N N . SER A 1 136 ? -0.793 -5.852 21.564 1.00 85.81 136 SER A N 1
ATOM 1013 C CA . SER A 1 136 ? -1.980 -4.984 21.518 1.00 85.81 136 SER A CA 1
ATOM 1014 C C . SER A 1 136 ? -2.404 -4.643 20.078 1.00 85.81 136 SER A C 1
ATOM 1016 O O . SER A 1 136 ? -1.627 -4.793 19.132 1.00 85.81 136 SER A O 1
ATOM 1018 N N . ILE A 1 137 ? -3.656 -4.205 19.886 1.00 85.62 137 ILE A N 1
ATOM 1019 C CA . ILE A 1 137 ? -4.178 -3.810 18.562 1.00 85.62 137 ILE A CA 1
ATOM 1020 C C . ILE A 1 137 ? -3.308 -2.704 17.930 1.00 85.62 137 ILE A C 1
ATOM 1022 O O . ILE A 1 137 ? -2.921 -2.888 16.777 1.00 85.62 137 ILE A O 1
ATOM 1026 N N . PRO A 1 138 ? -2.921 -1.611 18.626 1.00 89.19 138 PRO A N 1
ATOM 1027 C CA . PRO A 1 138 ? -2.112 -0.560 18.007 1.00 89.19 138 PRO A CA 1
ATOM 1028 C C . PRO A 1 138 ? -0.732 -1.051 17.571 1.00 89.19 138 PRO A C 1
ATOM 1030 O O . PRO A 1 138 ? -0.289 -0.737 16.471 1.00 89.19 138 PRO A O 1
ATOM 1033 N N . VAL A 1 139 ? -0.081 -1.879 18.395 1.00 89.75 139 VAL A N 1
ATOM 1034 C CA . VAL A 1 139 ? 1.228 -2.471 18.074 1.00 89.75 139 VAL A CA 1
ATOM 1035 C C . VAL A 1 139 ? 1.115 -3.432 16.889 1.00 89.75 139 VAL A C 1
ATOM 1037 O O . VAL A 1 139 ? 1.951 -3.409 15.992 1.00 89.75 139 VAL A O 1
ATOM 1040 N N . SER A 1 140 ? 0.052 -4.237 16.846 1.00 89.56 140 SER A N 1
ATOM 1041 C CA . SER A 1 140 ? -0.210 -5.139 15.719 1.00 89.56 140 SER A CA 1
ATOM 1042 C C . SER A 1 140 ? -0.497 -4.367 14.430 1.00 89.56 140 SER A C 1
ATOM 1044 O O . SER A 1 140 ? -0.073 -4.796 13.362 1.00 89.56 140 SER A O 1
ATOM 1046 N N . MET A 1 141 ? -1.180 -3.218 14.520 1.00 89.50 141 MET A N 1
ATOM 1047 C CA . MET A 1 141 ? -1.463 -2.361 13.365 1.00 89.50 141 MET A CA 1
ATOM 1048 C C . MET A 1 141 ? -0.185 -1.729 12.817 1.00 89.50 141 MET A C 1
ATOM 1050 O O . MET A 1 141 ? 0.022 -1.727 11.608 1.00 89.50 141 MET A O 1
ATOM 1054 N N . LEU A 1 142 ? 0.689 -1.248 13.706 1.00 93.50 142 LEU A N 1
ATOM 1055 C CA . LEU A 1 142 ? 2.004 -0.724 13.341 1.00 93.50 142 LEU A CA 1
ATOM 1056 C C . LEU A 1 142 ? 2.811 -1.762 12.557 1.00 93.50 142 LEU A C 1
ATOM 1058 O O . LEU A 1 142 ? 3.318 -1.460 11.481 1.00 93.50 142 LEU A O 1
ATOM 1062 N N . GLY A 1 143 ? 2.902 -2.992 13.073 1.00 94.00 143 GLY A N 1
ATOM 1063 C CA . GLY A 1 143 ? 3.647 -4.062 12.408 1.00 94.00 143 GLY A CA 1
ATOM 1064 C C . GLY A 1 143 ? 3.027 -4.475 11.072 1.00 94.00 143 GLY A C 1
ATOM 1065 O O . GLY A 1 143 ? 3.748 -4.681 10.098 1.00 94.00 143 GLY A O 1
ATOM 1066 N N . ALA A 1 144 ? 1.695 -4.549 11.005 1.00 93.00 144 ALA A N 1
ATOM 1067 C CA . ALA A 1 144 ? 0.978 -4.860 9.773 1.00 93.00 144 ALA A CA 1
ATOM 1068 C C . ALA A 1 144 ? 1.217 -3.810 8.679 1.00 93.00 144 ALA A C 1
ATOM 1070 O O . ALA A 1 144 ? 1.425 -4.183 7.530 1.00 93.00 144 ALA A O 1
ATOM 1071 N N . ALA A 1 145 ? 1.218 -2.525 9.041 1.00 92.56 145 ALA A N 1
ATOM 1072 C CA . ALA A 1 145 ? 1.473 -1.413 8.130 1.00 92.56 145 ALA A CA 1
ATOM 1073 C C . ALA A 1 145 ? 2.897 -1.453 7.564 1.00 92.56 145 ALA A C 1
ATOM 1075 O O . ALA A 1 145 ? 3.070 -1.554 6.354 1.00 92.56 145 ALA A O 1
ATOM 1076 N N . ILE A 1 146 ? 3.903 -1.503 8.449 1.00 94.44 146 ILE A N 1
ATOM 1077 C CA . ILE A 1 146 ? 5.319 -1.537 8.056 1.00 94.44 146 ILE A CA 1
ATOM 1078 C C . ILE A 1 146 ? 5.580 -2.705 7.104 1.00 94.44 146 ILE A C 1
ATOM 1080 O O . ILE A 1 146 ? 6.211 -2.540 6.064 1.00 94.44 146 ILE A O 1
ATOM 1084 N N . ILE A 1 147 ? 5.085 -3.899 7.443 1.00 95.50 147 ILE A N 1
ATOM 1085 C CA . ILE A 1 147 ? 5.329 -5.083 6.619 1.00 95.50 147 ILE A CA 1
ATOM 1086 C C . ILE A 1 147 ? 4.530 -5.035 5.318 1.00 95.50 147 ILE A C 1
ATOM 1088 O O . ILE A 1 147 ? 5.061 -5.443 4.290 1.00 95.50 147 ILE A O 1
ATOM 1092 N N . ALA A 1 148 ? 3.298 -4.523 5.319 1.00 93.75 148 ALA A N 1
ATOM 1093 C CA . ALA A 1 148 ? 2.547 -4.357 4.080 1.00 93.75 148 ALA A CA 1
ATOM 1094 C C . ALA A 1 148 ? 3.272 -3.424 3.098 1.00 93.75 148 ALA A C 1
ATOM 1096 O O . ALA A 1 148 ? 3.420 -3.783 1.929 1.00 93.75 148 ALA A O 1
ATOM 1097 N N . ASP A 1 149 ? 3.783 -2.285 3.567 1.00 91.69 149 ASP A N 1
ATOM 1098 C CA . ASP A 1 149 ? 4.476 -1.310 2.718 1.00 91.69 149 ASP A CA 1
ATOM 1099 C C . ASP A 1 149 ? 5.816 -1.850 2.209 1.00 91.69 149 ASP A C 1
ATOM 1101 O O . ASP A 1 149 ? 6.097 -1.804 1.009 1.00 91.69 149 ASP A O 1
ATOM 1105 N N . LEU A 1 150 ? 6.630 -2.439 3.093 1.00 93.38 150 LEU A N 1
ATOM 1106 C CA . LEU A 1 150 ? 7.919 -3.009 2.697 1.00 93.38 150 LEU A CA 1
ATOM 1107 C C . LEU A 1 150 ? 7.750 -4.143 1.681 1.00 93.38 150 LEU A C 1
ATOM 1109 O O . LEU A 1 150 ? 8.497 -4.215 0.708 1.00 93.38 150 LEU A O 1
ATOM 1113 N N . LEU A 1 151 ? 6.760 -5.019 1.868 1.00 95.38 151 LEU A N 1
ATOM 1114 C CA . LEU A 1 151 ? 6.544 -6.162 0.977 1.00 95.38 151 LEU A CA 1
ATOM 1115 C C . LEU A 1 151 ? 5.863 -5.749 -0.331 1.00 95.38 151 LEU A C 1
ATOM 1117 O O . LEU A 1 151 ? 6.119 -6.370 -1.361 1.00 95.38 151 LEU A O 1
ATOM 1121 N N . THR A 1 152 ? 5.067 -4.677 -0.319 1.00 93.62 152 THR A N 1
ATOM 1122 C CA . THR A 1 152 ? 4.608 -4.005 -1.545 1.00 93.62 152 THR A CA 1
ATOM 1123 C C . THR A 1 152 ? 5.806 -3.572 -2.378 1.00 93.62 152 THR A C 1
ATOM 1125 O O . THR A 1 152 ? 5.888 -3.901 -3.557 1.00 93.62 152 THR A O 1
ATOM 1128 N N . TYR A 1 153 ? 6.770 -2.898 -1.751 1.00 90.12 153 TYR A N 1
ATOM 1129 C CA . TYR A 1 153 ? 7.986 -2.441 -2.412 1.00 90.12 153 TYR A CA 1
ATOM 1130 C C . TYR A 1 153 ? 8.820 -3.610 -2.963 1.00 90.12 153 TYR A C 1
ATOM 1132 O O . TYR A 1 153 ? 9.208 -3.576 -4.131 1.00 90.12 153 TYR A O 1
ATOM 1140 N N . VAL A 1 154 ? 9.045 -4.662 -2.170 1.00 94.31 154 VAL A N 1
ATOM 1141 C CA . VAL A 1 154 ? 9.751 -5.868 -2.637 1.00 94.31 154 VAL A CA 1
ATOM 1142 C C . VAL A 1 154 ? 9.040 -6.468 -3.849 1.00 94.31 154 VAL A C 1
ATOM 1144 O O . VAL A 1 154 ? 9.688 -6.833 -4.827 1.00 94.31 154 VAL A O 1
ATOM 1147 N N . CYS A 1 155 ? 7.706 -6.535 -3.821 1.00 95.75 155 CYS A N 1
ATOM 1148 C CA . CYS A 1 155 ? 6.918 -7.018 -4.950 1.00 95.75 155 CYS A CA 1
ATOM 1149 C C . CYS A 1 155 ? 7.111 -6.140 -6.191 1.00 95.75 155 CYS A C 1
ATOM 1151 O O . CYS A 1 155 ? 7.395 -6.681 -7.255 1.00 95.75 155 CYS A O 1
ATOM 1153 N N . THR A 1 156 ? 7.053 -4.814 -6.059 1.00 93.56 156 THR A N 1
ATOM 1154 C CA . THR A 1 156 ? 7.312 -3.884 -7.167 1.00 93.56 156 THR A CA 1
ATOM 1155 C C . THR A 1 156 ? 8.729 -4.040 -7.731 1.00 93.56 156 THR A C 1
ATOM 1157 O O . THR A 1 156 ? 8.903 -4.068 -8.947 1.00 93.56 156 THR A O 1
ATOM 1160 N N . ALA A 1 157 ? 9.748 -4.222 -6.886 1.00 92.88 157 ALA A N 1
ATOM 1161 C CA . ALA A 1 157 ? 11.116 -4.480 -7.340 1.00 92.88 157 ALA A CA 1
ATOM 1162 C C . ALA A 1 157 ? 11.232 -5.808 -8.107 1.00 92.88 157 ALA A C 1
ATOM 1164 O O . ALA A 1 157 ? 11.910 -5.869 -9.131 1.00 92.88 157 ALA A O 1
ATOM 1165 N N . VAL A 1 158 ? 10.531 -6.862 -7.670 1.00 95.44 158 VAL A N 1
ATOM 1166 C CA . VAL A 1 158 ? 10.438 -8.126 -8.423 1.00 95.44 158 VAL A CA 1
ATOM 1167 C C . VAL A 1 158 ? 9.728 -7.914 -9.761 1.00 95.44 158 VAL A C 1
ATOM 1169 O O . VAL A 1 158 ? 10.212 -8.395 -10.779 1.00 95.44 158 VAL A O 1
ATOM 1172 N N . GLN A 1 159 ? 8.609 -7.185 -9.781 1.00 95.50 159 GLN A N 1
ATOM 1173 C CA . GLN A 1 159 ? 7.854 -6.880 -11.002 1.00 95.50 159 GLN A CA 1
ATOM 1174 C C . GLN A 1 159 ? 8.729 -6.172 -12.037 1.00 95.50 159 GLN A C 1
ATOM 1176 O O . GLN A 1 159 ? 8.751 -6.573 -13.199 1.00 95.50 159 GLN A O 1
ATOM 1181 N N . MET A 1 160 ? 9.481 -5.161 -11.599 1.00 92.25 160 MET A N 1
ATOM 1182 C CA . MET A 1 160 ? 10.405 -4.426 -12.458 1.00 92.25 160 MET A CA 1
ATOM 1183 C C . MET A 1 160 ? 11.575 -5.296 -12.898 1.00 92.25 160 MET A C 1
ATOM 1185 O O . MET A 1 160 ? 11.929 -5.295 -14.072 1.00 92.25 160 MET A O 1
ATOM 1189 N N . SER A 1 161 ? 12.121 -6.108 -11.992 1.00 93.50 161 SER A N 1
ATOM 1190 C CA . SER A 1 161 ? 13.264 -6.958 -12.307 1.00 93.50 161 SER A CA 1
ATOM 1191 C C . SER A 1 161 ? 12.942 -8.104 -13.259 1.00 93.50 161 SER A C 1
ATOM 1193 O O . SER A 1 161 ? 13.779 -8.493 -14.067 1.00 93.50 161 SER A O 1
ATOM 1195 N N . LEU A 1 162 ? 11.717 -8.618 -13.224 1.00 94.12 162 LEU A N 1
ATOM 1196 C CA . LEU A 1 162 ? 11.254 -9.597 -14.201 1.00 94.12 162 LEU A CA 1
ATOM 1197 C C . LEU A 1 162 ? 11.172 -9.016 -15.622 1.00 94.12 162 LEU A C 1
ATOM 1199 O O . LEU A 1 162 ? 11.339 -9.763 -16.585 1.00 94.12 162 LEU A O 1
ATOM 1203 N N . ASN A 1 163 ? 10.949 -7.705 -15.751 1.00 92.12 163 ASN A N 1
ATOM 1204 C CA . ASN A 1 163 ? 10.938 -7.011 -17.037 1.00 92.12 163 ASN A CA 1
ATOM 1205 C C . ASN A 1 163 ? 12.347 -6.582 -17.479 1.00 92.12 163 ASN A C 1
ATOM 1207 O O . ASN A 1 163 ? 12.732 -6.828 -18.615 1.00 92.12 163 ASN A O 1
ATOM 1211 N N . TRP A 1 164 ? 13.116 -5.964 -16.579 1.00 89.25 164 TRP A N 1
ATOM 1212 C CA . TRP A 1 164 ? 14.351 -5.236 -16.908 1.00 89.25 164 TRP A CA 1
ATOM 1213 C C . TRP A 1 164 ? 15.642 -5.863 -16.356 1.00 89.25 164 TRP A C 1
ATOM 1215 O O . TRP A 1 164 ? 16.736 -5.455 -16.735 1.00 89.25 164 TRP A O 1
ATOM 1225 N N . GLY A 1 165 ? 15.560 -6.850 -15.463 1.00 89.25 165 GLY A N 1
ATOM 1226 C CA . GLY A 1 165 ? 16.704 -7.317 -14.669 1.00 89.25 165 GLY A CA 1
ATOM 1227 C C . GLY A 1 165 ? 16.992 -6.413 -13.460 1.00 89.25 165 GLY A C 1
ATOM 1228 O O . GLY A 1 165 ? 16.128 -5.670 -13.015 1.00 89.25 165 GLY A O 1
ATOM 1229 N N . GLY A 1 166 ? 18.164 -6.525 -12.833 1.00 88.75 166 GLY A N 1
ATOM 1230 C CA . GLY A 1 166 ? 18.604 -5.552 -11.814 1.00 88.75 166 GLY A CA 1
ATOM 1231 C C . GLY A 1 166 ? 17.789 -5.483 -10.507 1.00 88.75 166 GLY A C 1
ATOM 1232 O O . GLY A 1 166 ? 17.460 -4.400 -10.024 1.00 88.75 166 GLY A O 1
ATOM 1233 N N . PHE A 1 167 ? 17.421 -6.628 -9.914 1.00 92.06 167 PHE A N 1
ATOM 1234 C CA . PHE A 1 167 ? 16.638 -6.658 -8.664 1.00 92.06 167 PHE A CA 1
ATOM 1235 C C . PHE A 1 167 ? 17.314 -5.885 -7.523 1.00 92.06 167 PHE A C 1
ATOM 1237 O O . PHE A 1 167 ? 16.645 -5.171 -6.777 1.00 92.06 167 PHE A O 1
ATOM 1244 N N . SER A 1 168 ? 18.634 -6.027 -7.381 1.00 91.69 168 SER A N 1
ATOM 1245 C CA . SER A 1 168 ? 19.419 -5.333 -6.358 1.00 91.69 168 SER A CA 1
ATOM 1246 C C . SER A 1 168 ? 19.341 -3.819 -6.497 1.00 91.69 168 SER A C 1
ATOM 1248 O O . SER A 1 168 ? 19.223 -3.133 -5.490 1.00 91.69 168 SER A O 1
ATOM 1250 N N . GLU A 1 169 ? 19.375 -3.317 -7.725 1.00 87.31 169 GLU A N 1
ATOM 1251 C CA . GLU A 1 169 ? 19.373 -1.907 -8.085 1.00 87.31 169 GLU A CA 1
ATOM 1252 C C 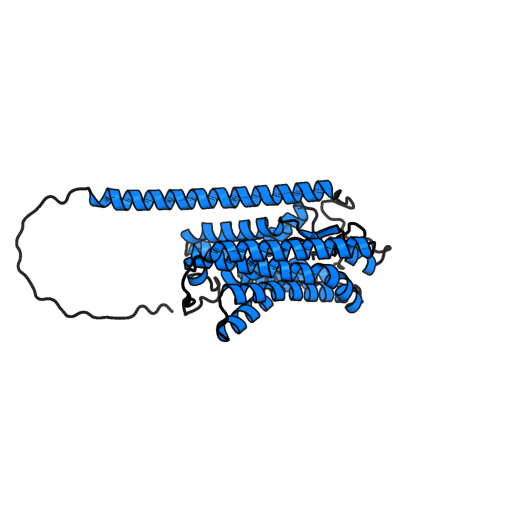. GLU A 1 169 ? 18.010 -1.281 -7.786 1.00 87.31 169 GLU A C 1
ATOM 1254 O O . GLU A 1 169 ? 17.934 -0.251 -7.112 1.00 87.31 169 GLU A O 1
ATOM 1259 N N . PHE A 1 170 ? 16.921 -1.940 -8.195 1.00 88.50 170 PHE A N 1
ATOM 1260 C CA . PHE A 1 170 ? 15.570 -1.519 -7.817 1.00 88.50 170 PHE A CA 1
ATOM 1261 C C . PHE A 1 170 ? 15.382 -1.557 -6.300 1.00 88.50 170 PHE A C 1
ATOM 1263 O O . PHE A 1 170 ? 14.845 -0.617 -5.713 1.00 88.50 170 PHE A O 1
ATOM 1270 N N . MET A 1 171 ? 15.871 -2.611 -5.639 1.00 90.38 171 MET A N 1
ATOM 1271 C CA . MET A 1 171 ? 15.806 -2.706 -4.188 1.00 90.38 171 MET A CA 1
ATOM 1272 C C . MET A 1 171 ? 16.545 -1.533 -3.526 1.00 90.38 171 MET A C 1
ATOM 1274 O O . MET A 1 171 ? 15.926 -0.762 -2.794 1.00 90.38 171 MET A O 1
ATOM 1278 N N . THR A 1 172 ? 17.835 -1.336 -3.776 1.00 87.75 172 THR A N 1
ATOM 1279 C CA . THR A 1 172 ? 18.604 -0.273 -3.108 1.00 87.75 172 THR A CA 1
ATOM 1280 C C . THR A 1 172 ? 18.032 1.119 -3.376 1.00 87.75 172 THR A C 1
ATOM 1282 O O . THR A 1 172 ? 17.955 1.924 -2.448 1.00 87.75 172 THR A O 1
ATOM 1285 N N . THR A 1 173 ? 17.546 1.370 -4.593 1.00 84.25 173 THR A N 1
ATOM 1286 C CA . THR A 1 173 ? 16.954 2.655 -4.996 1.00 84.25 173 THR A CA 1
ATOM 1287 C C . THR A 1 173 ? 15.678 2.964 -4.221 1.00 84.25 173 THR A C 1
ATOM 1289 O O . THR A 1 173 ? 15.529 4.028 -3.620 1.00 84.25 173 THR A O 1
ATOM 1292 N N . PHE A 1 174 ? 14.755 2.010 -4.166 1.00 86.12 174 PHE A N 1
ATOM 1293 C CA . PHE A 1 174 ? 13.490 2.188 -3.461 1.00 86.12 174 PHE A CA 1
ATOM 1294 C C . PHE A 1 174 ? 13.688 2.199 -1.934 1.00 86.12 174 PHE A C 1
ATOM 1296 O O . PHE A 1 174 ? 12.999 2.937 -1.233 1.00 86.12 174 PHE A O 1
ATOM 1303 N N . ALA A 1 175 ? 14.650 1.446 -1.389 1.00 86.00 175 ALA A N 1
ATOM 1304 C CA . ALA A 1 175 ? 14.875 1.344 0.056 1.00 86.00 175 ALA A CA 1
ATOM 1305 C C . ALA A 1 175 ? 15.089 2.709 0.737 1.00 86.00 175 ALA A C 1
ATOM 1307 O O . ALA A 1 175 ? 14.593 2.920 1.847 1.00 86.00 175 ALA A O 1
ATOM 1308 N N . ILE A 1 176 ? 15.763 3.644 0.052 1.00 81.31 176 ILE A N 1
ATOM 1309 C CA . ILE A 1 176 ? 16.059 5.002 0.544 1.00 81.31 176 ILE A CA 1
ATOM 1310 C C . ILE A 1 176 ? 14.780 5.751 0.939 1.00 81.31 176 ILE A C 1
ATOM 1312 O O . ILE A 1 176 ? 14.761 6.483 1.926 1.00 81.31 176 ILE A O 1
ATOM 1316 N N . THR A 1 177 ? 13.698 5.556 0.188 1.00 79.50 177 THR A N 1
ATOM 1317 C CA . THR A 1 177 ? 12.437 6.283 0.378 1.00 79.50 177 THR A CA 1
ATOM 1318 C C . THR A 1 177 ? 11.373 5.432 1.062 1.00 79.50 177 THR A C 1
ATOM 1320 O O . THR A 1 177 ? 10.615 5.942 1.887 1.00 79.50 177 THR A O 1
ATOM 1323 N N . GLN A 1 178 ? 11.336 4.128 0.780 1.00 86.19 178 GLN A N 1
ATOM 1324 C CA . GLN A 1 178 ? 10.267 3.243 1.240 1.00 86.19 178 GLN A CA 1
ATOM 1325 C C . GLN A 1 178 ? 10.461 2.759 2.679 1.00 86.19 178 GLN A C 1
ATOM 1327 O O . GLN A 1 178 ? 9.479 2.631 3.409 1.00 86.19 178 GLN A O 1
ATOM 1332 N N . ILE A 1 179 ? 11.703 2.548 3.139 1.00 88.12 179 ILE A N 1
ATOM 1333 C CA . ILE A 1 179 ? 11.945 2.164 4.539 1.00 88.12 179 ILE A CA 1
ATOM 1334 C C . ILE A 1 179 ? 11.487 3.279 5.492 1.00 88.12 179 ILE A C 1
ATOM 1336 O O . ILE A 1 179 ? 10.672 2.989 6.373 1.00 88.12 179 ILE A O 1
ATOM 1340 N N . PRO A 1 180 ? 11.911 4.549 5.325 1.00 85.25 180 PRO A N 1
ATOM 1341 C CA . PRO A 1 180 ? 11.451 5.615 6.208 1.00 85.25 180 PRO A CA 1
ATOM 1342 C C . PRO A 1 180 ? 9.939 5.852 6.118 1.00 85.25 180 PRO A C 1
ATOM 1344 O O . PRO A 1 180 ? 9.294 6.049 7.149 1.00 85.25 180 PRO A O 1
ATOM 1347 N N . LEU A 1 181 ? 9.363 5.773 4.911 1.00 84.88 181 LEU A N 1
ATOM 1348 C CA . LEU A 1 181 ? 7.923 5.921 4.704 1.00 84.88 181 LEU A CA 1
ATOM 1349 C C . LEU A 1 181 ? 7.126 4.861 5.471 1.00 84.88 181 LEU A C 1
ATOM 1351 O O . LEU A 1 181 ? 6.204 5.221 6.198 1.00 84.88 181 LEU A O 1
ATOM 1355 N N . SER A 1 182 ? 7.522 3.587 5.378 1.00 89.94 182 SER A N 1
ATOM 1356 C CA . SER A 1 182 ? 6.832 2.483 6.061 1.00 89.94 182 SER A CA 1
ATOM 1357 C C . SER A 1 182 ? 6.796 2.670 7.583 1.00 89.94 182 SER A C 1
ATOM 1359 O O . SER A 1 182 ? 5.788 2.395 8.231 1.00 89.94 182 SER A O 1
ATOM 1361 N N . ILE A 1 183 ? 7.871 3.211 8.170 1.00 90.50 183 ILE A N 1
ATOM 1362 C CA . ILE A 1 183 ? 7.942 3.517 9.605 1.00 90.50 183 ILE A CA 1
ATOM 1363 C C . ILE A 1 183 ? 6.989 4.664 9.957 1.00 90.50 183 ILE A C 1
ATOM 1365 O O . ILE A 1 183 ? 6.257 4.570 10.945 1.00 90.50 183 ILE A O 1
ATOM 1369 N N . ILE A 1 184 ? 6.978 5.736 9.158 1.00 88.44 184 ILE A N 1
ATOM 1370 C CA . ILE A 1 184 ? 6.075 6.877 9.358 1.00 88.44 184 ILE A CA 1
ATOM 1371 C C . ILE A 1 184 ? 4.611 6.425 9.258 1.00 88.44 184 ILE A C 1
ATOM 1373 O O . ILE A 1 184 ? 3.813 6.753 10.140 1.00 88.44 184 ILE A O 1
ATOM 1377 N N . GLU A 1 185 ? 4.264 5.633 8.241 1.00 88.31 185 GLU A N 1
ATOM 1378 C CA . GLU A 1 185 ? 2.923 5.067 8.060 1.00 88.31 185 GLU A CA 1
ATOM 1379 C C . GLU A 1 185 ? 2.547 4.131 9.221 1.00 88.31 185 GLU A C 1
ATOM 1381 O O . GLU A 1 185 ? 1.452 4.237 9.781 1.00 88.31 185 GLU A O 1
ATOM 1386 N N . GLY A 1 186 ? 3.483 3.302 9.691 1.00 91.56 186 GLY A N 1
ATOM 1387 C CA . GLY A 1 186 ? 3.299 2.455 10.869 1.00 91.56 186 GLY A CA 1
ATOM 1388 C C . GLY A 1 186 ? 2.999 3.234 12.152 1.00 91.56 186 GLY A C 1
ATOM 1389 O O . GLY A 1 186 ? 2.093 2.861 12.903 1.00 91.56 186 GLY A O 1
ATOM 1390 N N . ILE A 1 187 ? 3.704 4.341 12.404 1.00 91.19 187 ILE A N 1
ATOM 1391 C CA . ILE A 1 187 ? 3.435 5.225 13.552 1.00 91.19 187 ILE A CA 1
ATOM 1392 C C . ILE A 1 187 ? 2.071 5.907 13.396 1.00 91.19 187 ILE A C 1
ATOM 1394 O O . ILE A 1 187 ? 1.297 5.983 14.356 1.00 91.19 187 ILE A O 1
ATOM 1398 N N . LEU A 1 188 ? 1.742 6.364 12.186 1.00 88.06 188 LEU A N 1
ATOM 1399 C CA . LEU A 1 188 ? 0.453 6.980 11.892 1.00 88.06 188 LEU A CA 1
ATOM 1400 C C . LEU A 1 188 ? -0.699 5.999 12.158 1.00 88.06 188 LEU A C 1
ATOM 1402 O O . LEU A 1 188 ? -1.672 6.364 12.824 1.00 88.06 188 LEU A O 1
ATOM 1406 N N . PHE A 1 189 ? -0.584 4.733 11.743 1.00 88.50 189 PHE A N 1
ATOM 1407 C CA . PHE A 1 189 ? -1.611 3.726 12.026 1.00 88.50 189 PHE A CA 1
ATOM 1408 C C . PHE A 1 189 ? -1.601 3.197 13.453 1.00 88.50 189 PHE A C 1
ATOM 1410 O O . PHE A 1 189 ? -2.665 2.827 13.948 1.00 88.50 189 PHE A O 1
ATOM 1417 N N . TYR A 1 190 ? -0.479 3.250 14.169 1.00 90.69 190 TYR A N 1
ATOM 1418 C CA . TYR A 1 190 ? -0.477 3.059 15.619 1.00 90.69 190 TYR A CA 1
ATOM 1419 C C . TYR A 1 190 ? -1.361 4.103 16.314 1.00 90.69 190 TYR A C 1
ATOM 1421 O O . TYR A 1 190 ? -2.233 3.768 17.123 1.00 90.69 190 TYR A O 1
ATOM 1429 N N . MET A 1 191 ? -1.158 5.381 15.979 1.00 87.88 191 MET A N 1
ATOM 1430 C CA . MET A 1 191 ? -1.947 6.492 16.514 1.00 87.88 191 MET A CA 1
ATOM 1431 C C . MET A 1 191 ? -3.417 6.351 16.118 1.00 87.88 191 ME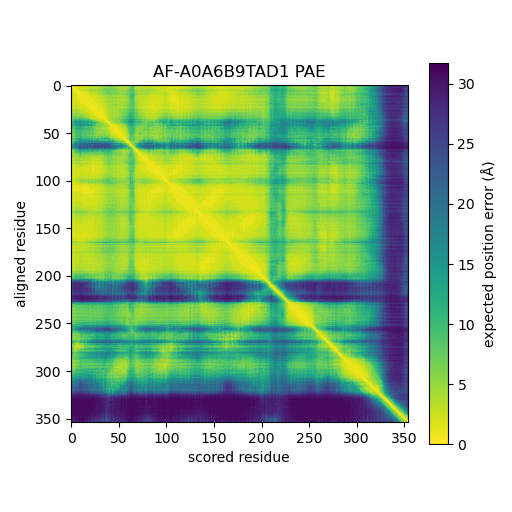T A C 1
ATOM 1433 O O . MET A 1 191 ? -4.298 6.478 16.969 1.00 87.88 191 MET A O 1
ATOM 1437 N N . PHE A 1 192 ? -3.693 6.024 14.857 1.00 84.31 192 PHE A N 1
ATOM 1438 C CA . PHE A 1 192 ? -5.055 5.843 14.367 1.00 84.31 192 PHE A CA 1
ATOM 1439 C C . PHE A 1 192 ? -5.767 4.655 15.027 1.00 84.31 192 PHE A C 1
ATOM 1441 O O . PHE A 1 192 ? -6.904 4.791 15.476 1.00 84.31 192 PHE A O 1
ATOM 1448 N N . ALA A 1 193 ? -5.098 3.510 15.180 1.00 84.25 193 ALA A N 1
ATOM 1449 C CA . ALA A 1 193 ? -5.652 2.358 15.884 1.00 84.25 193 ALA A CA 1
ATOM 1450 C C . ALA A 1 193 ? -5.914 2.671 17.363 1.00 84.25 193 ALA A C 1
ATOM 1452 O O . ALA A 1 193 ? -6.955 2.296 17.897 1.00 84.25 193 ALA A O 1
ATOM 1453 N N . THR A 1 194 ? -5.017 3.422 18.009 1.00 84.50 194 THR A N 1
ATOM 1454 C CA . THR A 1 194 ? -5.221 3.921 19.377 1.00 84.50 194 THR A CA 1
ATOM 1455 C C . THR A 1 194 ? -6.441 4.842 19.459 1.00 84.50 194 THR A C 1
ATOM 1457 O O . THR A 1 194 ? -7.239 4.734 20.390 1.00 84.50 194 THR A O 1
ATOM 1460 N N . TYR A 1 195 ? -6.630 5.732 18.483 1.00 83.19 195 TYR A N 1
ATOM 1461 C CA . TYR A 1 195 ? -7.810 6.592 18.408 1.00 83.19 195 TYR A CA 1
ATOM 1462 C C . TYR A 1 195 ? -9.094 5.773 18.252 1.00 83.19 195 TYR A C 1
ATOM 1464 O O . TYR A 1 195 ? -10.047 5.978 19.008 1.00 83.19 195 TYR A O 1
ATOM 1472 N N . LEU A 1 196 ? -9.111 4.833 17.306 1.00 78.88 196 LEU A N 1
ATOM 1473 C CA . LEU A 1 196 ? -10.270 3.991 17.035 1.00 78.88 196 LEU A CA 1
ATOM 1474 C C . LEU A 1 196 ? -10.636 3.125 18.241 1.00 78.88 196 LEU A C 1
ATOM 1476 O O . LEU A 1 196 ? -11.804 3.072 18.596 1.00 78.88 196 LEU A O 1
ATOM 1480 N N . LEU A 1 197 ? -9.667 2.531 18.936 1.00 78.62 197 LEU A N 1
ATOM 1481 C CA . LEU A 1 197 ? -9.935 1.761 20.155 1.00 78.62 197 LEU A CA 1
ATOM 1482 C C . LEU A 1 197 ? -10.620 2.586 21.240 1.00 78.62 197 LEU A C 1
ATOM 1484 O O . LEU A 1 197 ? -11.542 2.110 21.890 1.00 78.62 197 LEU A O 1
ATOM 1488 N N . ASN A 1 198 ? -10.168 3.825 21.431 1.00 77.94 198 ASN A N 1
ATOM 1489 C CA . ASN A 1 198 ? -10.668 4.678 22.504 1.00 77.94 198 ASN A CA 1
ATOM 1490 C C . ASN A 1 198 ? -12.029 5.317 22.187 1.00 77.94 198 ASN A C 1
ATOM 1492 O O . ASN A 1 198 ? -12.761 5.656 23.111 1.00 77.94 198 ASN A O 1
ATOM 1496 N N . ASN A 1 199 ? -12.358 5.528 20.906 1.00 74.69 199 ASN A N 1
ATOM 1497 C CA . ASN A 1 199 ? -13.551 6.290 20.500 1.00 74.69 199 ASN A CA 1
ATOM 1498 C C . ASN A 1 199 ? -14.601 5.454 19.751 1.00 74.69 199 ASN A C 1
ATOM 1500 O O . ASN A 1 199 ? -15.768 5.838 19.695 1.00 74.69 199 ASN A O 1
ATOM 1504 N N . LYS A 1 200 ? -14.179 4.366 19.105 1.00 72.12 200 LYS A N 1
ATOM 1505 C CA . LYS A 1 200 ? -14.953 3.545 18.161 1.00 72.12 200 LYS A CA 1
ATOM 1506 C C . LYS A 1 200 ? -14.529 2.056 18.243 1.00 72.12 200 LYS A C 1
ATOM 1508 O O . LYS A 1 200 ? -14.209 1.472 17.204 1.00 72.12 200 LYS A O 1
ATOM 1513 N N . PRO A 1 201 ? -14.489 1.422 19.434 1.00 68.50 201 PRO A N 1
ATOM 1514 C CA . PRO A 1 201 ? -13.984 0.049 19.585 1.00 68.50 201 PRO A CA 1
ATOM 1515 C C . PRO A 1 201 ? -14.752 -0.974 18.731 1.00 68.50 201 PRO A C 1
ATOM 1517 O O . PRO A 1 201 ? -14.146 -1.904 18.203 1.00 68.50 201 PRO A O 1
ATOM 1520 N N . GLU A 1 202 ? -16.042 -0.720 18.486 1.00 68.19 202 GLU A N 1
ATOM 1521 C CA . GLU A 1 202 ? -16.942 -1.467 17.590 1.00 68.19 202 GLU A CA 1
ATOM 1522 C C . GLU A 1 202 ? -16.337 -1.735 16.193 1.00 68.19 202 GLU A C 1
ATOM 1524 O O . GLU A 1 202 ? -16.622 -2.755 15.558 1.00 68.19 202 GLU A O 1
ATOM 1529 N N . VAL A 1 203 ? -15.461 -0.840 15.705 1.00 68.06 203 VAL A N 1
ATOM 1530 C CA . VAL A 1 203 ? -14.764 -0.999 14.417 1.00 68.06 203 VAL A CA 1
ATOM 1531 C C . VAL A 1 203 ? -13.871 -2.235 14.423 1.00 68.06 203 VAL A C 1
ATOM 1533 O O . VAL A 1 203 ? -13.803 -2.922 13.411 1.00 68.06 203 VAL A O 1
ATOM 1536 N N . PHE A 1 204 ? -13.220 -2.545 15.548 1.00 69.56 204 PHE A N 1
ATOM 1537 C CA . PHE A 1 204 ? -12.354 -3.719 15.684 1.00 69.56 204 PHE A CA 1
ATOM 1538 C C . PHE A 1 204 ? -13.108 -4.995 16.060 1.00 69.56 204 PHE A C 1
ATOM 1540 O O . PHE A 1 204 ? -12.604 -6.089 15.825 1.00 69.56 204 PHE A O 1
ATOM 1547 N N . GLU A 1 205 ? -14.311 -4.865 16.613 1.00 59.81 205 GLU A N 1
ATOM 1548 C CA . GLU A 1 205 ? -15.218 -5.992 16.858 1.00 59.81 205 GLU A CA 1
ATOM 1549 C C . GLU A 1 205 ? -15.843 -6.494 15.554 1.00 59.81 205 GLU A C 1
ATOM 1551 O O . GLU A 1 205 ? -16.015 -7.694 15.364 1.00 59.81 205 GLU A O 1
ATOM 1556 N N . THR A 1 206 ? -16.104 -5.569 14.625 1.00 55.56 206 THR A N 1
ATOM 1557 C CA . THR A 1 206 ? -16.548 -5.872 13.256 1.00 55.56 206 THR A CA 1
ATOM 1558 C C . THR A 1 206 ? -15.360 -6.118 12.308 1.00 55.56 206 THR A C 1
ATOM 1560 O O . THR A 1 206 ? -15.544 -6.616 11.197 1.00 55.56 206 THR A O 1
ATOM 1563 N N . ALA A 1 207 ? -14.130 -5.781 12.728 1.00 50.38 207 ALA A N 1
ATOM 1564 C CA . ALA A 1 207 ? -12.916 -6.021 11.953 1.00 50.38 207 ALA A CA 1
ATOM 1565 C C . ALA A 1 207 ? -12.595 -7.513 11.926 1.00 50.38 207 ALA A C 1
ATOM 1567 O O . ALA A 1 207 ? -12.290 -8.148 12.937 1.00 50.38 207 ALA A O 1
ATOM 1568 N N . GLY A 1 208 ? -12.637 -8.071 10.729 1.00 50.22 208 GLY A N 1
ATOM 1569 C CA . GLY A 1 208 ? -12.496 -9.506 10.561 1.00 50.22 208 GLY A CA 1
ATOM 1570 C C . GLY A 1 208 ? -12.976 -9.992 9.214 1.00 50.22 208 GLY A C 1
ATOM 1571 O O . GLY A 1 208 ? -13.426 -11.117 9.132 1.00 50.22 208 GLY A O 1
ATOM 1572 N N . GLY A 1 209 ? -12.874 -9.175 8.165 1.00 49.56 209 GLY A N 1
ATOM 1573 C CA . GLY A 1 209 ? -13.070 -9.623 6.795 1.00 49.56 209 GLY A CA 1
ATOM 1574 C C . GLY A 1 209 ? -14.517 -9.960 6.436 1.00 49.56 209 GLY A C 1
ATOM 1575 O O . GLY A 1 209 ? -15.139 -10.875 6.961 1.00 49.56 209 GLY A O 1
ATOM 1576 N N . ILE A 1 210 ? -14.981 -9.333 5.362 1.00 43.94 210 ILE A N 1
ATOM 1577 C CA . ILE A 1 210 ? -16.195 -9.705 4.620 1.00 43.94 210 ILE A CA 1
ATOM 1578 C C . ILE A 1 210 ? -16.136 -11.178 4.116 1.00 43.94 210 ILE A C 1
ATOM 1580 O O . ILE A 1 210 ? -17.120 -11.717 3.618 1.00 43.94 210 ILE A O 1
ATOM 1584 N N . ILE A 1 211 ? -14.983 -11.854 4.253 1.00 37.09 211 ILE A N 1
ATOM 1585 C CA . ILE A 1 211 ? -14.712 -13.217 3.764 1.00 37.09 211 ILE A CA 1
ATOM 1586 C C . ILE A 1 211 ? -14.318 -14.208 4.881 1.00 37.09 211 ILE A C 1
ATOM 1588 O O . ILE A 1 211 ? -14.543 -15.404 4.717 1.00 37.09 211 ILE A O 1
ATOM 1592 N N . PHE A 1 212 ? -13.793 -13.761 6.029 1.00 36.47 212 PHE A N 1
ATOM 1593 C CA . PHE A 1 212 ? -13.402 -14.653 7.135 1.00 36.47 212 PHE A CA 1
ATOM 1594 C C . PHE A 1 212 ? -13.787 -14.064 8.492 1.00 36.47 212 PHE A C 1
ATOM 1596 O O . PHE A 1 212 ? -12.880 -13.727 9.256 1.00 36.47 212 PHE A O 1
ATOM 1603 N N . PRO A 1 213 ? -15.096 -13.957 8.802 1.00 41.28 213 PRO A N 1
ATOM 1604 C CA . PRO A 1 213 ? -15.559 -13.406 10.069 1.00 41.28 213 PRO A CA 1
ATOM 1605 C C . PRO A 1 213 ? -14.786 -14.052 11.216 1.00 41.28 213 PRO A C 1
ATOM 1607 O O . PRO A 1 213 ? -14.809 -15.274 11.407 1.00 41.28 213 PRO A O 1
ATOM 1610 N N . ARG A 1 214 ? -14.036 -13.232 11.955 1.00 44.88 214 ARG A N 1
ATOM 1611 C CA . ARG A 1 214 ? -13.318 -13.701 13.135 1.00 44.88 214 ARG A CA 1
ATOM 1612 C C . ARG A 1 214 ? -14.374 -14.175 14.135 1.00 44.88 214 ARG A C 1
ATOM 1614 O O . ARG A 1 214 ? -15.223 -13.396 14.546 1.00 44.88 214 ARG A O 1
ATOM 1621 N N . LYS A 1 215 ? -14.331 -15.458 14.516 1.00 34.94 215 LYS A N 1
ATOM 1622 C CA . LYS A 1 215 ? -15.294 -16.071 15.456 1.00 34.94 215 LYS A CA 1
ATOM 1623 C C . LYS A 1 215 ? -15.282 -15.450 16.857 1.00 34.94 215 LYS A C 1
ATOM 1625 O O . LYS A 1 215 ? -16.215 -15.669 17.618 1.00 34.94 215 LYS A O 1
ATOM 1630 N N . GLU A 1 216 ? -14.238 -14.703 17.196 1.00 38.09 216 GLU A N 1
ATOM 1631 C CA . GLU A 1 216 ? -14.060 -14.085 18.504 1.00 38.09 216 GLU A CA 1
ATOM 1632 C C . GLU A 1 216 ? -13.829 -12.586 18.331 1.00 38.09 216 GLU A C 1
ATOM 1634 O O . GLU A 1 216 ? -12.918 -12.172 17.602 1.00 38.09 216 GLU A O 1
ATOM 1639 N N . ALA A 1 217 ? -14.650 -11.790 19.023 1.00 45.69 217 ALA A N 1
ATOM 1640 C CA . ALA A 1 217 ? -14.424 -10.365 19.199 1.00 45.69 217 ALA A CA 1
ATOM 1641 C C . ALA A 1 217 ? -13.004 -10.157 19.731 1.00 45.69 217 ALA A C 1
ATOM 1643 O O . ALA A 1 217 ? -12.537 -10.893 20.608 1.00 45.69 217 ALA A O 1
ATOM 1644 N N . VAL A 1 218 ? -12.284 -9.176 19.187 1.00 49.44 218 VAL A N 1
ATOM 1645 C CA . VAL A 1 218 ? -10.957 -8.870 19.707 1.00 49.44 218 VAL A CA 1
ATOM 1646 C C . VAL A 1 218 ? -11.131 -8.395 21.141 1.00 49.44 218 VAL A C 1
ATOM 1648 O O . VAL A 1 218 ? -11.654 -7.309 21.354 1.00 49.44 218 VAL A O 1
ATOM 1651 N N . ALA A 1 219 ? -10.709 -9.205 22.116 1.00 44.69 219 ALA A N 1
ATOM 1652 C CA . ALA A 1 219 ? -10.732 -8.805 23.515 1.00 44.69 219 ALA A CA 1
ATOM 1653 C C . ALA A 1 219 ? -9.953 -7.490 23.652 1.00 44.69 219 ALA A C 1
ATOM 1655 O O . ALA A 1 219 ? -8.723 -7.459 23.502 1.00 44.69 219 ALA A O 1
ATOM 1656 N N . VAL A 1 220 ? -10.687 -6.396 23.873 1.00 51.38 220 VAL A N 1
ATOM 1657 C CA . VAL A 1 220 ? -10.138 -5.073 24.166 1.00 51.38 220 VAL A CA 1
ATOM 1658 C C . VAL A 1 220 ? -9.681 -5.102 25.620 1.00 51.38 220 VAL A C 1
ATOM 1660 O O . VAL A 1 220 ? -10.285 -4.521 26.515 1.00 51.38 220 VAL A O 1
ATOM 1663 N N . ASN A 1 221 ? -8.613 -5.849 25.875 1.00 47.72 221 ASN A N 1
ATOM 1664 C CA . ASN A 1 221 ? -7.916 -5.796 27.145 1.00 47.72 221 ASN A CA 1
ATOM 1665 C C . ASN A 1 221 ? -6.995 -4.580 27.084 1.00 47.72 221 ASN A C 1
ATOM 1667 O O . ASN A 1 221 ? -5.859 -4.718 26.649 1.00 47.72 221 ASN A O 1
ATOM 1671 N N . GLU A 1 222 ? -7.515 -3.392 27.403 1.00 53.34 222 GLU A N 1
ATOM 1672 C CA . GLU A 1 222 ? -6.831 -2.405 28.251 1.00 53.34 222 GLU A CA 1
ATOM 1673 C C . GLU A 1 222 ? -7.590 -1.075 28.374 1.00 53.34 222 GLU A C 1
ATOM 1675 O O . GLU A 1 222 ? -8.129 -0.513 27.424 1.00 53.34 222 GLU A O 1
ATOM 1680 N N . SER A 1 223 ? -7.580 -0.592 29.616 1.00 37.66 223 SER A N 1
ATOM 1681 C CA . SER A 1 223 ? -8.072 0.684 30.126 1.00 37.66 223 SER A CA 1
ATOM 1682 C C . SER A 1 223 ? -7.688 1.879 29.247 1.00 37.66 223 SER A C 1
ATOM 1684 O O . SER A 1 223 ? -6.507 2.175 29.050 1.00 37.66 223 SER A O 1
ATOM 1686 N N . GLY A 1 224 ? -8.701 2.617 28.781 1.00 41.03 224 GLY A N 1
ATOM 1687 C CA . GLY A 1 224 ? -8.545 3.928 28.156 1.00 41.03 224 GLY A CA 1
ATOM 1688 C C . GLY A 1 224 ? -7.815 4.890 29.095 1.00 41.03 224 GLY A C 1
ATOM 1689 O O . GLY A 1 224 ? -8.397 5.488 30.000 1.00 41.03 224 GLY A O 1
ATOM 1690 N N . SER A 1 225 ? -6.507 5.034 28.898 1.00 40.59 225 SER A N 1
ATOM 1691 C CA . SER A 1 225 ? -5.678 5.906 29.721 1.00 40.59 225 SER A CA 1
ATOM 1692 C C . SER A 1 225 ? -5.775 7.361 29.256 1.00 40.59 225 SER A C 1
ATOM 1694 O O . SER A 1 225 ? -5.647 7.672 28.070 1.00 40.59 225 SER A O 1
ATOM 1696 N N . LYS A 1 226 ? -5.851 8.286 30.225 1.00 45.94 226 LYS A N 1
ATOM 1697 C CA . LYS A 1 226 ? -5.660 9.747 30.079 1.00 45.94 226 LYS A CA 1
ATOM 1698 C C . LYS A 1 226 ? -4.369 10.160 29.326 1.00 45.94 226 LYS A C 1
ATOM 1700 O O . LYS A 1 226 ? -4.196 11.339 29.035 1.00 45.94 226 LYS A O 1
ATOM 1705 N N . LYS A 1 227 ? -3.483 9.216 28.972 1.00 53.88 227 LYS A N 1
ATOM 1706 C CA . LYS A 1 227 ? -2.252 9.382 28.170 1.00 53.88 227 LYS A CA 1
ATOM 1707 C C . LYS A 1 227 ? -2.459 9.604 26.659 1.00 53.88 227 LYS A C 1
ATOM 1709 O O . LYS A 1 227 ? -1.478 9.780 25.942 1.00 53.88 227 LYS A O 1
ATOM 1714 N N . SER A 1 228 ? -3.705 9.638 26.179 1.00 65.31 228 SER A N 1
ATOM 1715 C CA . SER A 1 228 ? -4.067 9.808 24.761 1.00 65.31 228 SER A CA 1
ATOM 1716 C C . SER A 1 228 ? -3.322 10.973 24.075 1.00 65.31 228 SER A C 1
ATOM 1718 O O . SER A 1 228 ? -2.625 10.756 23.089 1.00 65.31 228 SER A O 1
ATOM 1720 N N . LYS A 1 229 ? -3.327 12.188 24.653 1.00 77.44 229 LYS A N 1
ATOM 1721 C CA . LYS A 1 229 ? -2.641 13.360 24.061 1.00 77.44 229 LYS A CA 1
ATOM 1722 C C . LYS A 1 229 ? -1.123 13.191 23.946 1.00 77.44 229 LYS A C 1
ATOM 1724 O O . LYS A 1 229 ? -0.553 13.562 22.927 1.00 77.44 229 LYS A O 1
ATOM 1729 N N . THR A 1 230 ? -0.472 12.626 24.962 1.00 80.88 230 THR A N 1
ATOM 1730 C CA . THR A 1 230 ? 0.988 12.451 24.982 1.00 80.88 230 THR A CA 1
ATOM 1731 C C . THR A 1 230 ? 1.457 11.495 23.890 1.00 80.88 230 THR A C 1
ATOM 1733 O O . THR A 1 230 ? 2.482 11.756 23.275 1.00 80.88 230 THR A O 1
ATOM 1736 N N . ILE A 1 231 ? 0.693 10.432 23.608 1.00 82.38 231 ILE A N 1
ATOM 1737 C CA . ILE A 1 231 ? 1.002 9.482 22.529 1.00 82.38 231 ILE A CA 1
ATOM 1738 C C . ILE A 1 231 ? 0.968 10.183 21.170 1.00 82.38 231 ILE A C 1
ATOM 1740 O O . ILE A 1 231 ? 1.895 10.006 20.387 1.00 82.38 231 ILE A O 1
ATOM 1744 N N . TYR A 1 232 ? -0.050 11.008 20.899 1.00 84.38 232 TYR A N 1
ATOM 1745 C CA . TYR A 1 232 ? -0.110 11.729 19.625 1.00 84.38 232 TYR A CA 1
ATOM 1746 C C . T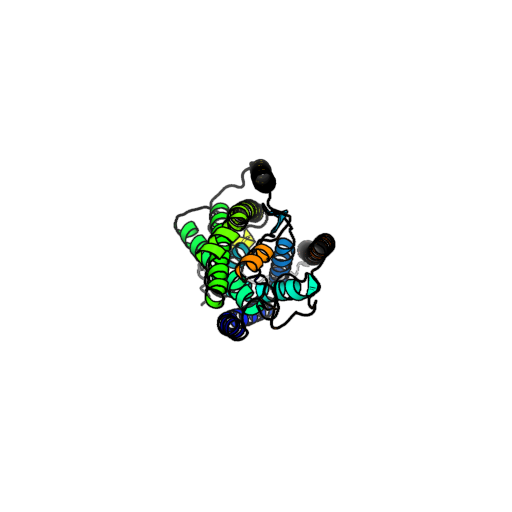YR A 1 232 ? 0.998 12.771 19.505 1.00 84.38 232 TYR A C 1
ATOM 1748 O O . TYR A 1 232 ? 1.626 12.856 18.458 1.00 84.38 232 TYR A O 1
ATOM 1756 N N . VAL A 1 233 ? 1.269 13.535 20.569 1.00 84.94 233 VAL A N 1
ATOM 1757 C CA . VAL A 1 233 ? 2.362 14.520 20.573 1.00 84.94 233 VAL A CA 1
ATOM 1758 C C . VAL A 1 233 ? 3.702 13.828 20.331 1.00 84.94 233 VAL A C 1
ATOM 1760 O O . VAL A 1 233 ? 4.449 14.250 19.457 1.00 84.94 233 VAL A O 1
ATOM 1763 N N . ALA A 1 234 ? 3.986 12.733 21.039 1.00 86.12 234 ALA A N 1
ATOM 1764 C CA . ALA A 1 234 ? 5.205 11.959 20.838 1.00 86.12 234 ALA A CA 1
ATOM 1765 C C . ALA A 1 234 ? 5.284 11.378 19.417 1.00 86.12 234 ALA A C 1
ATOM 1767 O O . ALA A 1 234 ? 6.314 11.515 18.768 1.00 86.12 234 ALA A O 1
ATOM 1768 N N . GLY A 1 235 ? 4.198 10.790 18.909 1.00 85.38 235 GLY A N 1
ATOM 1769 C CA . GLY A 1 235 ? 4.141 10.237 17.556 1.00 85.38 235 GLY A CA 1
ATOM 1770 C C . GLY A 1 235 ? 4.386 11.292 16.477 1.00 85.38 235 GLY A C 1
ATOM 1771 O O . GLY A 1 235 ? 5.234 11.091 15.615 1.00 85.38 235 GLY A O 1
ATOM 1772 N N . PHE A 1 236 ? 3.735 12.456 16.566 1.00 87.25 236 PHE A N 1
ATOM 1773 C CA . PHE A 1 236 ? 3.973 13.565 15.637 1.00 87.25 236 PHE A CA 1
ATOM 1774 C C . PHE A 1 236 ? 5.387 14.138 15.746 1.00 87.25 236 PHE A C 1
ATOM 1776 O O . PHE A 1 236 ? 5.965 14.483 14.721 1.00 87.25 236 PHE A O 1
ATOM 1783 N N . ILE A 1 237 ? 5.971 14.205 16.948 1.00 88.81 237 ILE A N 1
ATOM 1784 C CA . ILE A 1 237 ? 7.377 14.600 17.124 1.00 88.81 237 ILE A CA 1
ATOM 1785 C C . ILE A 1 237 ? 8.302 13.597 16.430 1.00 88.81 237 ILE A C 1
ATOM 1787 O O . ILE A 1 237 ? 9.198 14.012 15.703 1.00 88.81 237 ILE A O 1
ATOM 1791 N N . VAL A 1 238 ? 8.082 12.290 16.605 1.00 88.31 238 VAL A N 1
ATOM 1792 C CA . VAL A 1 238 ? 8.895 11.254 15.945 1.00 88.31 238 VAL A CA 1
ATOM 1793 C C . VAL A 1 238 ? 8.760 11.340 14.426 1.00 88.31 238 VAL A C 1
ATOM 1795 O O . VAL A 1 238 ? 9.773 11.305 13.734 1.00 88.31 238 VAL A O 1
ATOM 1798 N N . ILE A 1 239 ? 7.542 11.519 13.904 1.00 86.25 239 ILE A N 1
ATOM 1799 C CA . ILE A 1 239 ? 7.311 11.719 12.466 1.00 86.25 239 ILE A CA 1
ATOM 1800 C C . ILE A 1 239 ? 8.034 12.980 11.978 1.00 86.25 239 ILE A C 1
ATOM 1802 O O . ILE A 1 239 ? 8.729 12.923 10.970 1.00 86.25 239 ILE A O 1
ATOM 1806 N N . ALA A 1 240 ? 7.933 14.101 12.697 1.00 85.44 240 ALA A N 1
ATOM 1807 C CA . ALA A 1 240 ? 8.606 15.345 12.326 1.00 85.44 240 ALA A CA 1
ATOM 1808 C C . ALA A 1 240 ? 10.134 15.191 12.317 1.00 85.44 240 ALA A C 1
ATOM 1810 O O . ALA A 1 240 ? 10.783 15.627 11.372 1.00 85.44 240 ALA A O 1
ATOM 1811 N N . ILE A 1 241 ? 10.708 14.525 13.324 1.00 86.62 241 ILE A N 1
ATOM 1812 C CA . ILE A 1 241 ? 12.146 14.225 13.379 1.00 86.62 241 ILE A CA 1
ATOM 1813 C C . ILE A 1 241 ? 12.552 13.329 12.207 1.00 86.62 241 ILE A C 1
ATOM 1815 O O . ILE A 1 241 ? 13.557 13.610 11.559 1.00 86.62 241 ILE A O 1
ATOM 1819 N N . ALA A 1 242 ? 11.775 12.283 11.910 1.00 84.31 242 ALA A N 1
ATOM 1820 C CA . ALA A 1 242 ? 12.041 11.396 10.783 1.00 84.31 242 ALA A CA 1
ATOM 1821 C C . ALA A 1 242 ? 12.025 12.168 9.457 1.00 84.31 242 ALA A C 1
ATOM 1823 O O . ALA A 1 242 ? 12.974 12.066 8.690 1.00 84.31 242 ALA A O 1
ATOM 1824 N N . VAL A 1 243 ? 11.012 13.007 9.227 1.00 81.62 243 VAL A N 1
ATOM 1825 C CA . VAL A 1 243 ? 10.911 13.862 8.034 1.00 81.62 243 VAL A CA 1
ATOM 1826 C C . VAL A 1 243 ? 12.089 14.836 7.939 1.00 81.62 243 VAL A C 1
ATOM 1828 O O . VAL A 1 243 ? 12.693 14.958 6.878 1.00 81.62 243 VAL A O 1
ATOM 1831 N N . ILE A 1 244 ? 12.472 15.494 9.037 1.00 83.25 244 ILE A N 1
ATOM 1832 C CA . ILE A 1 244 ? 13.632 16.398 9.054 1.00 83.25 244 ILE A CA 1
ATOM 1833 C C . ILE A 1 244 ? 14.919 15.634 8.722 1.00 83.25 244 ILE A C 1
ATOM 1835 O O . ILE A 1 244 ? 15.719 16.114 7.925 1.00 83.25 244 ILE A O 1
ATOM 1839 N N . ALA A 1 245 ? 15.119 14.445 9.295 1.00 82.56 245 ALA A N 1
ATOM 1840 C CA . ALA A 1 245 ? 16.294 13.620 9.028 1.00 82.56 245 ALA A CA 1
ATOM 1841 C C . ALA A 1 245 ? 16.353 13.157 7.563 1.00 82.56 245 ALA A C 1
ATOM 1843 O O . ALA A 1 245 ? 17.411 13.223 6.942 1.00 82.56 245 ALA A O 1
ATOM 1844 N N . ILE A 1 246 ? 15.212 12.748 7.006 1.00 78.50 246 ILE A N 1
ATOM 1845 C CA . ILE A 1 246 ? 15.026 12.374 5.599 1.00 78.50 246 ILE A CA 1
ATOM 1846 C C . ILE A 1 246 ? 15.404 13.542 4.677 1.00 78.50 246 ILE A C 1
ATOM 1848 O O . ILE A 1 246 ? 16.205 13.365 3.762 1.00 78.50 246 ILE A O 1
ATOM 1852 N N . LEU A 1 247 ? 14.887 14.745 4.944 1.00 77.88 247 LEU A N 1
ATOM 1853 C CA . LEU A 1 247 ? 15.180 15.946 4.155 1.00 77.88 247 LEU A CA 1
ATOM 1854 C C . LEU A 1 247 ? 16.643 16.387 4.284 1.00 77.88 247 LEU A C 1
ATOM 1856 O O . LEU A 1 247 ? 17.272 16.752 3.293 1.00 77.88 247 LEU A O 1
ATOM 1860 N N . ALA A 1 248 ? 17.206 16.327 5.493 1.00 80.62 248 ALA A N 1
ATOM 1861 C CA . ALA A 1 248 ? 18.606 16.657 5.735 1.00 80.62 248 ALA A CA 1
ATOM 1862 C C . ALA A 1 248 ? 19.550 15.677 5.021 1.00 80.62 248 ALA A C 1
ATOM 1864 O O . ALA A 1 248 ? 20.527 16.108 4.411 1.00 80.62 248 ALA A O 1
ATOM 1865 N N . TYR A 1 249 ? 19.239 14.377 5.053 1.00 80.50 249 TYR A N 1
ATOM 1866 C CA . TYR A 1 249 ? 19.961 13.352 4.300 1.00 80.50 249 TYR A CA 1
ATOM 1867 C C . TYR A 1 249 ? 19.850 13.589 2.789 1.00 80.50 249 TYR A C 1
ATOM 1869 O O . TYR A 1 249 ? 20.865 13.548 2.094 1.00 80.50 249 TYR A O 1
ATOM 1877 N N . GLY A 1 250 ? 18.644 13.909 2.309 1.00 74.75 250 GLY A N 1
ATOM 1878 C CA . GLY A 1 250 ? 18.362 14.337 0.940 1.00 74.75 250 GLY A CA 1
ATOM 1879 C C . GLY A 1 250 ? 19.309 15.429 0.453 1.00 74.75 250 GLY A C 1
ATOM 1880 O O . GLY A 1 250 ? 20.093 15.244 -0.479 1.00 74.75 250 GLY A O 1
ATOM 1881 N N . ASN A 1 251 ? 19.287 16.547 1.178 1.00 77.50 251 ASN A N 1
ATOM 1882 C CA . ASN A 1 251 ? 20.095 17.728 0.903 1.00 77.50 251 ASN A CA 1
ATOM 1883 C C . ASN A 1 251 ? 21.608 17.455 0.997 1.00 77.50 251 ASN A C 1
ATOM 1885 O O . ASN A 1 251 ? 22.375 17.961 0.184 1.00 77.50 251 ASN A O 1
ATOM 1889 N N . ALA A 1 252 ? 22.053 16.651 1.969 1.00 80.19 252 ALA A N 1
ATOM 1890 C CA . ALA A 1 252 ? 23.473 16.348 2.166 1.00 80.19 252 ALA A CA 1
ATOM 1891 C C . ALA A 1 252 ? 24.079 15.474 1.055 1.00 80.19 252 ALA A C 1
ATOM 1893 O O . ALA A 1 252 ? 25.271 15.585 0.782 1.00 80.19 252 ALA A O 1
ATOM 1894 N N . ASN A 1 253 ? 23.276 14.618 0.417 1.00 75.69 253 ASN A N 1
ATOM 1895 C CA . ASN A 1 253 ? 23.732 13.721 -0.650 1.00 75.69 253 ASN A CA 1
ATOM 1896 C C . ASN A 1 253 ? 23.444 14.269 -2.057 1.00 75.69 253 ASN A C 1
ATOM 1898 O O . ASN A 1 253 ? 23.689 13.578 -3.041 1.00 75.69 253 ASN A O 1
ATOM 1902 N N . GLY A 1 254 ? 22.933 15.502 -2.165 1.00 65.69 254 GLY A N 1
ATOM 1903 C CA . GLY A 1 254 ? 22.647 16.135 -3.452 1.00 65.69 254 GLY A CA 1
ATOM 1904 C C . GLY A 1 254 ? 21.534 15.447 -4.245 1.00 65.69 254 GLY A C 1
ATOM 1905 O O . GLY A 1 254 ? 21.508 15.565 -5.468 1.00 65.69 254 GLY A O 1
ATOM 1906 N N . PHE A 1 255 ? 20.627 14.723 -3.578 1.00 64.62 255 PHE A N 1
ATOM 1907 C CA . PHE A 1 255 ? 19.458 14.165 -4.250 1.00 64.62 255 PHE A CA 1
ATOM 1908 C C . PHE A 1 255 ? 18.582 15.316 -4.768 1.00 64.62 255 PHE A C 1
ATOM 1910 O O . PHE A 1 255 ? 18.187 16.197 -4.002 1.00 64.62 255 PHE A O 1
ATOM 1917 N N . GLY A 1 256 ? 18.309 15.330 -6.077 1.00 54.69 256 GLY A N 1
ATOM 1918 C CA . GLY A 1 256 ? 17.352 16.260 -6.681 1.00 54.69 256 GLY A CA 1
ATOM 1919 C C . GLY A 1 256 ? 15.920 15.982 -6.214 1.00 54.69 256 GLY A C 1
ATOM 1920 O O . GLY A 1 256 ? 15.660 14.951 -5.601 1.00 54.69 256 GLY A O 1
ATOM 1921 N N . PHE A 1 257 ? 14.989 16.892 -6.517 1.00 53.75 257 PHE A N 1
ATOM 1922 C CA . PHE A 1 257 ? 13.554 16.674 -6.304 1.00 53.75 257 PHE A CA 1
ATOM 1923 C C . PHE A 1 257 ? 13.023 15.656 -7.337 1.00 53.75 257 PHE A C 1
ATOM 1925 O O . PHE A 1 257 ? 12.677 16.046 -8.444 1.00 53.75 257 PHE A O 1
ATOM 1932 N N . GLY A 1 258 ? 12.979 14.366 -6.993 1.00 53.03 258 GLY A N 1
ATOM 1933 C CA . GLY A 1 258 ? 12.466 13.263 -7.817 1.00 53.03 258 GLY A CA 1
ATOM 1934 C C . GLY A 1 258 ? 11.856 12.115 -6.996 1.00 53.03 258 GLY A C 1
ATOM 1935 O O . GLY A 1 258 ? 12.271 11.807 -5.878 1.00 53.03 258 GLY A O 1
ATOM 1936 N N . GLY A 1 259 ? 10.777 11.521 -7.499 1.00 61.56 259 GLY A N 1
ATOM 1937 C CA . GLY A 1 259 ? 10.083 10.364 -6.928 1.00 61.56 259 GLY A CA 1
ATOM 1938 C C . GLY A 1 259 ? 10.991 9.158 -6.864 1.00 61.56 259 GLY A C 1
ATOM 1939 O O . GLY A 1 259 ? 11.939 9.040 -7.631 1.00 61.56 259 GLY A O 1
ATOM 1940 N N . ALA A 1 260 ? 10.688 8.217 -5.977 1.00 61.69 260 ALA A N 1
ATOM 1941 C CA . ALA A 1 260 ? 11.269 6.896 -6.158 1.00 61.69 260 ALA A CA 1
ATOM 1942 C C . ALA A 1 260 ? 10.674 6.203 -7.403 1.00 61.69 260 ALA A C 1
ATOM 1944 O O . ALA A 1 260 ? 11.359 5.382 -8.009 1.00 61.69 260 ALA A O 1
ATOM 1945 N N . ASP A 1 261 ? 9.470 6.604 -7.831 1.00 65.75 261 ASP A N 1
ATOM 1946 C CA . ASP A 1 261 ? 8.906 6.250 -9.139 1.00 65.75 261 ASP A CA 1
ATOM 1947 C C . ASP A 1 261 ? 9.806 6.796 -10.276 1.00 65.75 261 ASP A C 1
ATOM 1949 O O . ASP A 1 261 ? 10.250 6.019 -11.117 1.00 65.75 261 ASP A O 1
ATOM 1953 N N . ASP A 1 262 ? 10.218 8.069 -10.217 1.00 67.38 262 ASP A N 1
ATOM 1954 C CA . ASP A 1 262 ? 11.146 8.674 -11.195 1.00 67.38 262 ASP A CA 1
ATOM 1955 C C . ASP A 1 262 ? 12.543 8.031 -11.154 1.00 67.38 262 ASP A C 1
ATOM 1957 O O . ASP A 1 262 ? 13.153 7.753 -12.186 1.00 67.38 262 ASP A O 1
ATOM 1961 N N . ALA A 1 263 ? 13.047 7.728 -9.951 1.00 69.38 263 ALA A N 1
ATOM 1962 C CA . ALA A 1 263 ? 14.336 7.063 -9.767 1.00 69.38 263 ALA A CA 1
ATOM 1963 C C . ALA A 1 263 ? 14.358 5.645 -10.366 1.00 69.38 263 ALA A C 1
ATOM 1965 O O . ALA A 1 263 ? 15.417 5.174 -10.778 1.00 69.38 263 ALA A O 1
ATOM 1966 N N . ALA A 1 264 ? 13.201 4.973 -10.452 1.00 68.06 264 ALA A N 1
ATOM 1967 C CA . ALA A 1 264 ? 13.077 3.698 -11.153 1.00 68.06 264 ALA A CA 1
ATOM 1968 C C . ALA A 1 264 ? 13.373 3.846 -12.654 1.00 68.06 264 ALA A C 1
ATOM 1970 O O . ALA A 1 264 ? 13.984 2.956 -13.243 1.00 68.06 264 ALA A O 1
ATOM 1971 N N . GLY A 1 265 ? 12.974 4.970 -13.263 1.00 68.00 265 GLY A N 1
ATOM 1972 C CA . GLY A 1 265 ? 13.212 5.261 -14.679 1.00 68.00 265 GLY A CA 1
ATOM 1973 C C . GLY A 1 265 ? 14.690 5.287 -15.046 1.00 68.00 265 GLY A C 1
ATOM 1974 O O . GLY A 1 265 ? 15.074 4.695 -16.051 1.00 68.00 265 GLY A O 1
ATOM 1975 N N . GLY A 1 266 ? 15.539 5.836 -14.173 1.00 69.75 266 GLY A N 1
ATOM 1976 C CA . GLY A 1 266 ? 16.990 5.843 -14.384 1.00 69.75 266 GLY A CA 1
ATOM 1977 C C . GLY A 1 266 ? 17.630 4.446 -14.455 1.00 69.75 266 GLY A C 1
ATOM 1978 O O . GLY A 1 266 ? 18.725 4.306 -14.991 1.00 69.75 266 GLY A O 1
ATOM 1979 N N . ILE A 1 267 ? 16.962 3.403 -13.943 1.00 75.88 267 ILE A N 1
ATOM 1980 C CA . ILE A 1 267 ? 17.429 2.006 -14.027 1.00 75.88 267 ILE A CA 1
ATOM 1981 C C . ILE A 1 267 ? 16.978 1.350 -15.338 1.00 75.88 267 ILE A C 1
ATOM 1983 O O . ILE A 1 267 ? 17.706 0.534 -15.898 1.00 75.88 267 ILE A O 1
ATOM 1987 N N . VAL A 1 268 ? 15.785 1.704 -15.829 1.00 74.69 268 VAL A N 1
ATOM 1988 C CA . VAL A 1 268 ? 15.228 1.198 -17.098 1.00 74.69 268 VAL A CA 1
ATOM 1989 C C . VAL A 1 268 ? 16.050 1.687 -18.302 1.00 74.69 268 VAL A C 1
ATOM 1991 O O . VAL A 1 268 ? 16.130 0.994 -19.316 1.00 74.69 268 VAL A O 1
ATOM 1994 N N . GLY A 1 269 ? 16.743 2.818 -18.143 1.00 67.75 269 GLY A N 1
ATOM 1995 C CA . GLY A 1 269 ? 17.657 3.400 -19.120 1.00 67.75 269 GLY A CA 1
ATOM 1996 C C . GLY A 1 269 ? 16.997 4.508 -19.938 1.00 67.75 269 GLY A C 1
ATOM 1997 O O . GLY A 1 269 ? 15.840 4.392 -20.339 1.00 67.75 269 GLY A O 1
ATOM 1998 N N . ASP A 1 270 ? 17.757 5.571 -20.211 1.00 63.69 270 ASP A N 1
ATOM 1999 C CA . ASP A 1 270 ? 17.266 6.805 -20.850 1.00 63.69 270 ASP A CA 1
ATOM 2000 C C . ASP A 1 270 ? 16.743 6.599 -22.289 1.00 63.69 270 ASP A C 1
ATOM 2002 O O . ASP A 1 270 ? 16.011 7.435 -22.815 1.00 63.69 270 ASP A O 1
ATOM 2006 N N . ASP A 1 271 ? 17.097 5.477 -22.924 1.00 62.72 271 ASP A N 1
ATOM 2007 C CA . ASP A 1 271 ? 16.699 5.129 -24.293 1.00 62.72 271 ASP A CA 1
ATOM 2008 C C . ASP A 1 271 ? 15.333 4.420 -24.374 1.00 62.72 271 ASP A C 1
ATOM 2010 O O . ASP A 1 271 ? 14.814 4.190 -25.474 1.00 62.72 271 ASP A O 1
ATOM 2014 N N . TYR A 1 272 ? 14.740 4.030 -23.239 1.00 74.62 272 TYR A N 1
ATOM 2015 C CA . TYR A 1 272 ? 13.452 3.346 -23.244 1.00 74.62 272 TYR A CA 1
ATOM 2016 C C . TYR A 1 272 ? 12.301 4.322 -23.493 1.00 74.62 272 TYR A C 1
ATOM 2018 O O . TYR A 1 272 ? 12.070 5.265 -22.739 1.00 74.62 272 TYR A O 1
ATOM 2026 N N . VAL A 1 273 ? 11.518 4.041 -24.535 1.00 73.00 273 VAL A N 1
ATOM 2027 C CA . VAL A 1 273 ? 10.304 4.791 -24.859 1.00 73.00 273 VAL A CA 1
ATOM 2028 C C . VAL A 1 273 ? 9.086 3.943 -24.489 1.00 73.00 273 VAL A C 1
ATOM 2030 O O . VAL A 1 273 ? 8.939 2.843 -25.033 1.00 73.00 273 VAL A O 1
ATOM 2033 N N . PRO A 1 274 ? 8.181 4.436 -23.622 1.00 80.88 274 PRO A N 1
ATOM 2034 C CA . PRO A 1 274 ? 6.949 3.733 -23.289 1.00 80.88 274 PRO A CA 1
ATOM 2035 C C . PRO A 1 274 ? 6.153 3.363 -24.545 1.00 80.88 274 PRO A C 1
ATOM 2037 O O . PRO A 1 274 ? 5.850 4.210 -25.387 1.00 80.88 274 PRO A O 1
ATOM 2040 N N . TRP A 1 275 ? 5.759 2.094 -24.658 1.00 82.56 275 TRP A N 1
ATOM 2041 C CA . TRP A 1 275 ? 4.955 1.601 -25.788 1.00 82.56 275 TRP A CA 1
ATOM 2042 C C . TRP A 1 275 ? 3.522 2.157 -25.800 1.00 82.56 275 TRP A C 1
ATOM 2044 O O . TRP A 1 275 ? 2.814 2.053 -26.804 1.00 82.56 275 TRP A O 1
ATOM 2054 N N . TRP A 1 276 ? 3.087 2.751 -24.689 1.00 82.94 276 TRP A N 1
ATOM 2055 C CA . TRP A 1 276 ? 1.863 3.525 -24.586 1.00 82.94 276 TRP A CA 1
ATOM 2056 C C . TRP A 1 276 ? 2.068 4.675 -23.603 1.00 82.94 276 TRP A C 1
ATOM 2058 O O . TRP A 1 276 ? 2.590 4.471 -22.512 1.00 82.94 276 TRP A O 1
ATOM 2068 N N . SER A 1 277 ? 1.651 5.878 -23.990 1.00 74.56 277 SER A N 1
ATOM 2069 C CA . SER A 1 277 ? 1.924 7.115 -23.253 1.00 74.56 277 SER A CA 1
ATOM 2070 C C . SER A 1 277 ? 0.760 7.591 -22.381 1.00 74.56 277 SER A C 1
ATOM 2072 O O . SER A 1 277 ? 0.789 8.693 -21.852 1.00 74.56 277 SER A O 1
ATOM 2074 N N . GLY A 1 278 ? -0.287 6.788 -22.189 1.00 79.62 278 GLY A N 1
ATOM 2075 C CA . GLY A 1 278 ? -1.365 7.190 -21.290 1.00 79.62 278 GLY A CA 1
ATOM 2076 C C . GLY A 1 278 ? -2.355 8.188 -21.883 1.00 79.62 278 GLY A C 1
ATOM 2077 O O . GLY A 1 278 ? -2.304 8.570 -23.051 1.00 79.62 278 GLY A O 1
ATOM 2078 N N . ILE A 1 279 ? -3.272 8.636 -21.024 1.00 80.12 279 ILE A N 1
ATOM 2079 C CA . ILE A 1 279 ? -4.225 9.720 -21.324 1.00 80.12 279 ILE A CA 1
ATOM 2080 C C . ILE A 1 279 ? -3.513 11.082 -21.323 1.00 80.12 279 ILE A C 1
ATOM 2082 O O . ILE A 1 279 ? -3.923 11.999 -22.031 1.00 80.12 279 ILE A O 1
ATOM 2086 N N . TRP A 1 280 ? -2.433 11.194 -20.548 1.00 73.19 280 TRP A N 1
ATOM 2087 C CA . TRP A 1 280 ? -1.610 12.396 -20.439 1.00 73.19 280 TRP A CA 1
ATOM 2088 C C . TRP A 1 280 ? -0.527 12.480 -21.529 1.00 73.19 280 TRP A C 1
ATOM 2090 O O . TRP A 1 280 ? 0.054 13.540 -21.737 1.00 73.19 280 TRP A O 1
ATOM 2100 N N . GLY A 1 281 ? -0.292 11.412 -22.296 1.00 73.75 281 GLY A N 1
ATOM 2101 C CA . GLY A 1 281 ? 0.772 11.385 -23.296 1.00 73.75 281 GLY A CA 1
ATOM 2102 C C . GLY A 1 281 ? 2.156 11.493 -22.647 1.00 73.75 281 GLY A C 1
ATOM 2103 O 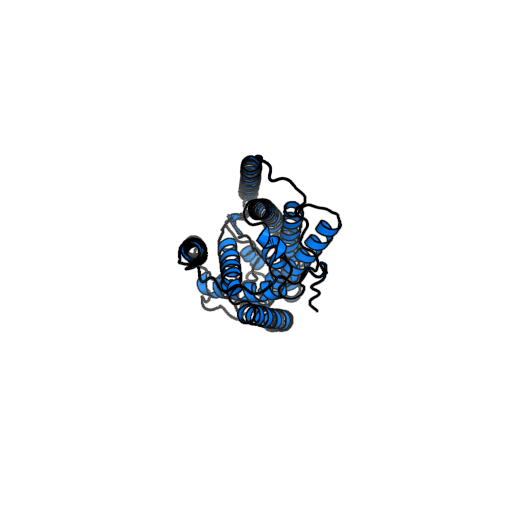O . GLY A 1 281 ? 2.377 11.051 -21.527 1.00 73.75 281 GLY A O 1
ATOM 2104 N N . SER A 1 282 ? 3.102 12.131 -23.334 1.00 66.56 282 SER A N 1
ATOM 2105 C CA . SER A 1 282 ? 4.424 12.450 -22.772 1.00 66.56 282 SER A CA 1
ATOM 2106 C C . SER A 1 282 ? 4.413 13.691 -21.865 1.00 66.56 282 SER A C 1
ATOM 2108 O O . SER A 1 282 ? 5.463 14.283 -21.627 1.00 66.56 282 SER A O 1
ATOM 2110 N N . TYR A 1 283 ? 3.235 14.172 -21.454 1.00 67.12 283 TYR A N 1
ATOM 2111 C CA . TYR A 1 283 ? 3.123 15.350 -20.604 1.00 67.12 283 TYR A CA 1
ATOM 2112 C C . TYR A 1 283 ? 3.322 14.949 -19.143 1.00 67.12 283 TYR A C 1
ATOM 2114 O O . TYR A 1 283 ? 2.410 14.428 -18.500 1.00 67.12 283 TYR A O 1
ATOM 2122 N N . GLU A 1 284 ? 4.512 15.222 -18.621 1.00 66.38 284 GLU A N 1
ATOM 2123 C CA . GLU A 1 284 ? 4.779 15.161 -17.188 1.00 66.38 284 GLU A CA 1
ATOM 2124 C C . GLU A 1 284 ? 4.166 16.387 -16.509 1.00 66.38 284 GLU A C 1
ATOM 2126 O O . GLU A 1 284 ? 4.394 17.535 -16.910 1.00 66.38 284 GLU A O 1
ATOM 2131 N N . LEU A 1 285 ? 3.339 16.149 -15.491 1.00 68.62 285 LEU A N 1
ATOM 2132 C CA . LEU A 1 285 ? 2.734 17.234 -14.732 1.00 68.62 285 LEU A CA 1
ATOM 2133 C C . LEU A 1 285 ? 3.838 17.986 -13.977 1.00 68.62 285 LEU A C 1
ATOM 2135 O O . LEU A 1 285 ? 4.623 17.369 -13.260 1.00 68.62 285 LEU A O 1
ATOM 2139 N N . PRO A 1 286 ? 3.876 19.328 -14.043 1.00 72.62 286 PRO A N 1
ATOM 2140 C CA . PRO A 1 286 ? 4.742 20.091 -13.158 1.00 72.62 286 PRO A CA 1
ATOM 2141 C C . PRO A 1 286 ? 4.438 19.731 -11.698 1.00 72.62 286 PRO A C 1
ATOM 2143 O O . PRO A 1 286 ? 3.265 19.661 -11.321 1.00 72.62 286 PRO A O 1
ATOM 2146 N N . GLY A 1 287 ? 5.463 19.578 -10.855 1.00 67.56 287 GLY A N 1
ATOM 2147 C CA . GLY A 1 287 ? 5.289 19.130 -9.464 1.00 67.56 287 GLY A CA 1
ATOM 2148 C C . GLY A 1 287 ? 4.317 19.981 -8.629 1.00 67.56 287 GLY A C 1
ATOM 2149 O O . GLY A 1 287 ? 3.662 19.472 -7.713 1.00 67.56 287 GLY A O 1
ATOM 2150 N N . GLU A 1 288 ? 4.142 21.265 -8.961 1.00 69.06 288 GLU A N 1
ATOM 2151 C CA . GLU A 1 288 ? 3.104 22.113 -8.358 1.00 69.06 288 GLU A CA 1
ATOM 2152 C C . GLU A 1 288 ? 1.685 21.687 -8.765 1.00 69.06 288 GLU A C 1
ATOM 2154 O O . GLU A 1 288 ? 0.797 21.618 -7.916 1.00 69.06 288 GLU A O 1
ATOM 2159 N N . THR A 1 289 ? 1.476 21.329 -10.036 1.00 76.06 289 THR A N 1
ATOM 2160 C CA . THR A 1 289 ? 0.180 20.840 -10.536 1.00 76.06 289 THR A CA 1
ATOM 2161 C C . THR A 1 289 ? -0.151 19.483 -9.930 1.00 76.06 289 THR A C 1
ATOM 2163 O O . THR A 1 289 ? -1.276 19.279 -9.479 1.00 76.06 289 THR A O 1
ATOM 2166 N N . GLU A 1 290 ? 0.832 18.586 -9.822 1.00 71.19 290 GLU A N 1
ATOM 2167 C CA . GLU A 1 290 ? 0.655 17.333 -9.086 1.00 71.19 290 GLU A CA 1
ATOM 2168 C C . GLU A 1 290 ? 0.224 17.609 -7.644 1.00 71.19 290 GLU A C 1
ATOM 2170 O O . GLU A 1 290 ? -0.775 17.073 -7.174 1.00 71.19 290 GLU A O 1
ATOM 2175 N N . SER A 1 291 ? 0.931 18.499 -6.941 1.00 72.69 291 SER A N 1
ATOM 2176 C CA . SER A 1 291 ? 0.606 18.867 -5.558 1.00 72.69 291 SER A CA 1
ATOM 2177 C C . SER A 1 291 ? -0.820 19.412 -5.423 1.00 72.69 291 SER A C 1
ATOM 2179 O O . SER A 1 291 ? -1.527 19.052 -4.480 1.00 72.69 291 SER A O 1
ATOM 2181 N N . MET A 1 292 ? -1.275 20.229 -6.380 1.00 76.94 292 MET A N 1
ATOM 2182 C CA . MET A 1 292 ? -2.653 20.729 -6.431 1.00 76.94 292 MET A CA 1
ATOM 2183 C C . MET A 1 292 ? -3.675 19.614 -6.674 1.00 76.94 292 MET A C 1
ATOM 2185 O O . MET A 1 292 ? -4.726 19.605 -6.034 1.00 76.94 292 MET A O 1
ATOM 2189 N N . LEU A 1 293 ? -3.381 18.662 -7.561 1.00 79.06 293 LEU A N 1
ATOM 2190 C CA . LEU A 1 293 ? -4.260 17.527 -7.846 1.00 79.06 293 LEU A CA 1
ATOM 2191 C C . LEU A 1 293 ? -4.346 16.567 -6.648 1.00 79.06 293 LEU A C 1
ATOM 2193 O O . LEU A 1 293 ? -5.438 16.125 -6.293 1.00 79.06 293 LEU A O 1
ATOM 2197 N N . PHE A 1 294 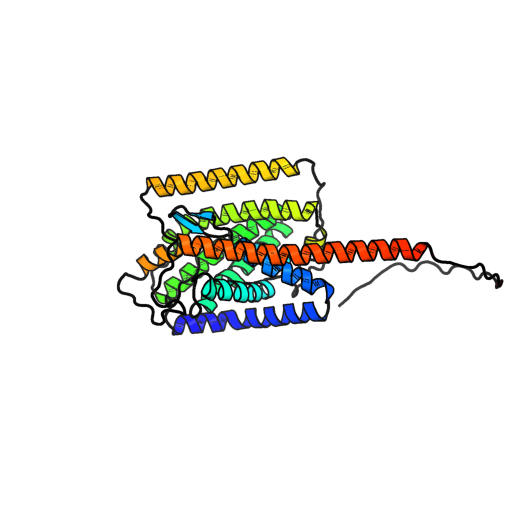? -3.236 16.332 -5.945 1.00 75.38 294 PHE A N 1
ATOM 2198 C CA . PHE A 1 294 ? -3.217 15.610 -4.669 1.00 75.38 294 PHE A CA 1
ATOM 2199 C C . PHE A 1 294 ? -4.033 16.344 -3.589 1.00 75.38 294 PHE A C 1
ATOM 2201 O O . PHE A 1 294 ? -4.830 15.724 -2.884 1.00 75.38 294 PHE A O 1
ATOM 2208 N N . ALA A 1 295 ? -3.918 17.672 -3.491 1.00 76.56 295 ALA A N 1
ATOM 2209 C CA . ALA A 1 295 ? -4.745 18.466 -2.580 1.00 76.56 295 ALA A CA 1
ATOM 2210 C C . ALA A 1 295 ? -6.242 18.402 -2.944 1.00 76.56 295 ALA A C 1
ATOM 2212 O O . ALA A 1 295 ? -7.094 18.324 -2.056 1.00 76.56 295 ALA A O 1
ATOM 2213 N N . LEU A 1 296 ? -6.578 18.374 -4.237 1.00 80.75 296 LEU A N 1
ATOM 2214 C CA . LEU A 1 296 ? -7.946 18.168 -4.712 1.00 80.75 296 LEU A CA 1
ATOM 2215 C C . LEU A 1 296 ? -8.458 16.767 -4.353 1.00 80.75 296 LEU A C 1
ATOM 2217 O O . LEU A 1 296 ? -9.589 16.637 -3.883 1.00 80.75 296 LEU A O 1
ATOM 2221 N N . GLN A 1 297 ? -7.628 15.731 -4.502 1.00 81.38 297 GLN A N 1
ATOM 2222 C CA . GLN A 1 297 ? -7.946 14.376 -4.054 1.00 81.38 297 GLN A CA 1
ATOM 2223 C C . GLN A 1 297 ? -8.257 14.348 -2.551 1.00 81.38 297 GLN A C 1
ATOM 2225 O O . GLN A 1 297 ? -9.276 13.785 -2.140 1.00 81.38 297 GLN A O 1
ATOM 2230 N N . ALA A 1 298 ? -7.427 15.012 -1.742 1.00 75.31 298 ALA A N 1
ATOM 2231 C CA . ALA A 1 298 ? -7.644 15.152 -0.306 1.00 75.31 298 ALA A CA 1
ATOM 2232 C C . ALA A 1 298 ? -8.970 15.860 -0.004 1.00 75.31 298 ALA A C 1
ATOM 2234 O O . ALA A 1 298 ? -9.745 15.406 0.837 1.00 75.31 298 ALA A O 1
ATOM 2235 N N . ALA A 1 299 ? -9.278 16.943 -0.722 1.00 77.12 299 ALA A N 1
ATOM 2236 C CA . ALA A 1 299 ? -10.528 17.674 -0.556 1.00 77.12 299 ALA A CA 1
ATOM 2237 C C . ALA A 1 299 ? -11.749 16.808 -0.906 1.00 77.12 299 ALA A C 1
ATOM 2239 O O . ALA A 1 299 ? -12.703 16.754 -0.130 1.00 77.12 299 ALA A O 1
ATOM 2240 N N . ILE A 1 300 ? -11.710 16.078 -2.026 1.00 78.69 300 ILE A N 1
ATOM 2241 C CA . ILE A 1 300 ? -12.783 15.161 -2.438 1.00 78.69 300 ILE A CA 1
ATOM 2242 C C . ILE A 1 300 ? -12.973 14.061 -1.389 1.00 78.69 300 ILE A C 1
ATOM 2244 O O . ILE A 1 300 ? -14.096 13.834 -0.933 1.00 78.69 300 ILE A O 1
ATOM 2248 N N . GLY A 1 301 ? -11.886 13.418 -0.951 1.00 72.00 301 GLY A N 1
ATOM 2249 C CA . GLY A 1 301 ? -11.926 12.415 0.112 1.00 72.00 301 GLY A CA 1
ATOM 2250 C C . GLY A 1 301 ? -12.542 12.968 1.402 1.00 72.00 301 GLY A C 1
ATOM 2251 O O . GLY A 1 301 ? -13.433 12.343 1.980 1.00 72.00 301 GLY A O 1
ATOM 2252 N N . ALA A 1 302 ? -12.148 14.177 1.815 1.00 70.12 302 ALA A N 1
ATOM 2253 C CA . ALA A 1 302 ? -12.646 14.829 3.024 1.00 70.12 302 ALA A CA 1
ATOM 2254 C C . ALA A 1 302 ? -14.132 15.193 2.919 1.00 70.12 302 ALA A C 1
ATOM 2256 O O . ALA A 1 302 ? -14.875 14.999 3.882 1.00 70.12 302 ALA A O 1
ATOM 2257 N N . ILE A 1 303 ? -14.587 15.664 1.753 1.00 75.12 303 ILE A N 1
ATOM 2258 C CA . ILE A 1 303 ? -16.001 15.964 1.482 1.00 75.12 303 ILE A CA 1
ATOM 2259 C C . ILE A 1 303 ? -16.840 14.690 1.572 1.00 75.12 303 ILE A C 1
ATOM 2261 O O . ILE A 1 303 ? -17.880 14.689 2.232 1.00 75.12 303 ILE A O 1
ATOM 2265 N N . ILE A 1 304 ? -16.387 13.596 0.951 1.00 73.38 304 ILE A N 1
ATOM 2266 C CA . ILE A 1 304 ? -17.094 12.312 0.985 1.00 73.38 304 ILE A CA 1
ATOM 2267 C C . ILE A 1 304 ? -17.194 11.807 2.431 1.00 73.38 304 ILE A C 1
ATOM 2269 O O . ILE A 1 304 ? -18.291 11.504 2.905 1.00 73.38 304 ILE A O 1
ATOM 2273 N N . ILE A 1 305 ? -16.073 11.777 3.160 1.00 66.06 305 ILE A N 1
ATOM 2274 C CA . ILE A 1 305 ? -16.035 11.367 4.571 1.00 66.06 305 ILE A CA 1
ATOM 2275 C C . ILE A 1 305 ? -16.957 12.258 5.415 1.00 66.06 305 ILE A C 1
ATOM 2277 O O . ILE A 1 305 ? -17.793 11.744 6.160 1.00 66.06 305 ILE A O 1
ATOM 2281 N N . GLY A 1 306 ? -16.858 13.582 5.273 1.00 66.19 306 GLY A N 1
ATOM 2282 C CA . GLY A 1 306 ? -17.662 14.556 6.011 1.00 66.19 306 GLY A CA 1
ATOM 2283 C C . GLY A 1 306 ? -19.163 14.413 5.749 1.00 66.19 306 GLY A C 1
ATOM 2284 O O . GLY A 1 306 ? -19.955 14.409 6.693 1.00 66.19 306 GLY A O 1
ATOM 2285 N N . PHE A 1 307 ? -19.561 14.209 4.491 1.00 74.19 307 PHE A N 1
ATOM 2286 C CA . PHE A 1 307 ? -20.951 13.959 4.107 1.00 74.19 307 PHE A CA 1
ATOM 2287 C C . PHE A 1 307 ? -21.517 12.706 4.786 1.00 74.19 307 PHE A C 1
ATOM 2289 O O . PHE A 1 307 ? -22.620 12.739 5.343 1.00 74.19 307 PHE A O 1
ATOM 2296 N N . PHE A 1 308 ? -20.758 11.606 4.790 1.00 65.62 308 PHE A N 1
ATOM 2297 C CA . PHE A 1 308 ? -21.195 10.353 5.404 1.00 65.62 308 PHE A CA 1
ATOM 2298 C C . PHE A 1 308 ? -21.207 10.413 6.938 1.00 65.62 308 PHE A C 1
ATOM 2300 O O . PHE A 1 308 ? -22.188 9.983 7.548 1.00 65.62 308 PHE A O 1
ATOM 2307 N N . ILE A 1 309 ? -20.194 11.011 7.576 1.00 64.06 309 ILE A N 1
ATOM 2308 C CA . ILE A 1 309 ? -20.184 11.238 9.034 1.00 64.06 309 ILE A CA 1
ATOM 2309 C C . ILE A 1 309 ? -21.366 12.122 9.455 1.00 64.06 309 ILE A C 1
ATOM 2311 O O . ILE A 1 309 ? -22.048 11.820 10.442 1.00 64.06 309 ILE A O 1
ATOM 2315 N N . GLY A 1 310 ? -21.648 13.180 8.689 1.00 66.19 310 GLY A N 1
ATOM 2316 C CA . GLY A 1 310 ? -22.787 14.065 8.923 1.00 66.19 310 GLY A CA 1
ATOM 2317 C C . GLY A 1 310 ? -24.119 13.317 8.859 1.00 66.19 310 GLY A C 1
ATOM 2318 O O . GLY A 1 310 ? -24.953 13.446 9.758 1.00 66.19 310 GLY A O 1
ATOM 2319 N N . ARG A 1 311 ? -24.303 12.456 7.849 1.00 69.69 311 ARG A N 1
ATOM 2320 C CA . ARG A 1 311 ? -25.511 11.627 7.720 1.00 69.69 311 ARG A CA 1
ATOM 2321 C C . ARG A 1 311 ? -25.651 10.579 8.822 1.00 69.69 311 ARG A C 1
ATOM 2323 O O . ARG A 1 311 ? -26.759 10.377 9.315 1.00 69.69 311 ARG A O 1
ATOM 2330 N N . TYR A 1 312 ? -24.557 9.934 9.229 1.00 60.81 312 TYR A N 1
ATOM 2331 C CA . TYR A 1 312 ? -24.578 8.960 10.325 1.00 60.81 312 TYR A CA 1
ATOM 2332 C C . TYR A 1 312 ? -24.995 9.608 11.647 1.00 60.81 312 TYR A C 1
ATOM 2334 O O . TYR A 1 312 ? -25.871 9.094 12.341 1.00 60.81 312 TYR A O 1
ATOM 2342 N N . THR A 1 313 ? -24.418 10.771 11.959 1.00 63.72 313 THR A N 1
ATOM 2343 C CA . THR A 1 313 ? -24.734 11.532 13.178 1.00 63.72 313 THR A CA 1
ATOM 2344 C C . THR A 1 313 ? -26.200 11.960 13.195 1.00 63.72 313 THR A C 1
ATOM 2346 O O . THR A 1 313 ? -26.884 11.774 14.200 1.00 63.72 313 THR A O 1
ATOM 2349 N N . LYS A 1 314 ? -26.712 12.447 12.057 1.00 66.44 314 LYS A N 1
ATOM 2350 C CA . LYS A 1 314 ? -28.122 12.823 11.910 1.00 66.44 314 LYS A CA 1
ATOM 2351 C C . LYS A 1 314 ? -29.058 11.630 12.132 1.00 66.44 314 LYS A C 1
ATOM 2353 O O . LYS A 1 314 ? -29.946 11.709 12.975 1.00 66.44 314 LYS A O 1
ATOM 2358 N N . ASN A 1 315 ? -28.813 10.501 11.466 1.00 65.19 315 ASN A N 1
ATOM 2359 C CA . ASN A 1 315 ? -29.646 9.302 11.606 1.00 65.19 315 ASN A CA 1
ATOM 2360 C C . ASN A 1 315 ? -29.632 8.735 13.037 1.00 65.19 315 ASN A C 1
ATOM 2362 O O . ASN A 1 315 ? -30.650 8.220 13.496 1.00 65.19 315 ASN A O 1
ATOM 2366 N N . LYS A 1 316 ? -28.499 8.831 13.749 1.00 63.50 316 LYS A N 1
ATOM 2367 C CA . LYS A 1 316 ? -28.406 8.441 15.162 1.00 63.50 316 LYS A CA 1
ATOM 2368 C C . LYS A 1 316 ? -29.243 9.368 16.047 1.00 63.50 316 LYS A C 1
ATOM 2370 O O . LYS A 1 316 ? -30.069 8.869 16.801 1.00 63.50 316 LYS A O 1
ATOM 2375 N N . SER A 1 317 ? -29.114 10.688 15.877 1.00 57.00 317 SER A N 1
ATOM 2376 C CA . SER A 1 317 ? -29.929 11.655 16.627 1.00 57.00 317 SER A CA 1
ATOM 2377 C C . SER A 1 317 ? -31.430 11.491 16.365 1.00 57.00 317 SER A C 1
ATOM 2379 O O . SER A 1 317 ? -32.229 11.598 17.287 1.00 57.00 317 SER A O 1
ATOM 2381 N N . GLU A 1 318 ? -31.826 11.157 15.133 1.00 69.56 318 GLU A N 1
ATOM 2382 C CA . GLU A 1 318 ? -33.226 10.902 14.782 1.00 69.56 318 GLU A CA 1
ATOM 2383 C C . GLU A 1 318 ? -33.748 9.590 15.390 1.00 69.56 318 GLU A C 1
ATOM 2385 O O . GLU A 1 318 ? -34.911 9.525 15.786 1.00 69.56 318 GLU A O 1
ATOM 2390 N N . ARG A 1 319 ? -32.910 8.545 15.492 1.00 65.88 319 ARG A N 1
ATOM 2391 C CA . ARG A 1 319 ? -33.256 7.297 16.197 1.00 65.88 319 ARG A CA 1
ATOM 2392 C C . ARG A 1 319 ? -33.413 7.528 17.697 1.00 65.88 319 ARG A C 1
ATOM 2394 O O . ARG A 1 319 ? -34.439 7.144 18.246 1.00 65.88 319 ARG A O 1
ATOM 2401 N N . GLU A 1 320 ? -32.472 8.229 18.321 1.00 69.38 320 GLU A N 1
ATOM 2402 C CA . GLU A 1 320 ? -32.531 8.578 19.746 1.00 69.38 320 GLU A CA 1
ATOM 2403 C C . GLU A 1 320 ? -33.752 9.465 20.054 1.00 69.38 320 GLU A C 1
ATOM 2405 O O . GLU A 1 320 ? -34.472 9.220 21.018 1.00 69.38 320 GLU A O 1
ATOM 2410 N N . GLN A 1 321 ? -34.078 10.437 19.194 1.00 61.88 321 GLN A N 1
ATOM 2411 C CA . GLN A 1 321 ? -35.289 11.257 19.339 1.00 61.88 321 GLN A CA 1
ATOM 2412 C C . GLN A 1 321 ? -36.586 10.457 19.150 1.00 61.88 321 GLN A C 1
ATOM 2414 O O . GLN A 1 321 ? -37.578 10.743 19.820 1.00 61.88 321 GLN A O 1
ATOM 2419 N N . ARG A 1 322 ? -36.604 9.445 18.273 1.00 67.25 322 ARG A N 1
ATOM 2420 C CA . ARG A 1 322 ? -37.760 8.546 18.103 1.00 67.25 322 ARG A CA 1
ATOM 2421 C C . ARG A 1 322 ? -37.937 7.591 19.280 1.00 67.25 322 ARG A C 1
ATOM 2423 O O . ARG A 1 322 ? -39.072 7.335 19.664 1.00 67.25 322 ARG A O 1
ATOM 2430 N N . GLU A 1 323 ? -36.852 7.099 19.867 1.00 61.88 323 GLU A N 1
ATOM 2431 C CA . GLU A 1 323 ? -36.892 6.250 21.065 1.00 61.88 323 GLU A CA 1
ATOM 2432 C C . GLU A 1 323 ? -37.336 7.040 22.304 1.00 61.88 323 GLU A C 1
ATOM 2434 O O . GLU A 1 323 ? -38.173 6.568 23.074 1.00 61.88 323 GLU A O 1
ATOM 2439 N N . VAL A 1 324 ? -36.876 8.286 22.449 1.00 59.47 324 VAL A N 1
ATOM 2440 C CA . VAL A 1 324 ? -37.316 9.189 23.526 1.00 59.47 324 VAL A CA 1
ATOM 2441 C C . VAL A 1 324 ? -38.761 9.668 23.307 1.00 59.47 324 VAL A C 1
ATOM 2443 O O . VAL A 1 324 ? -39.536 9.736 24.259 1.00 59.47 324 VAL A O 1
ATOM 2446 N N . GLY A 1 325 ? -39.168 9.941 22.063 1.00 51.00 325 GLY A N 1
ATOM 2447 C CA . GLY A 1 325 ? -40.536 10.351 21.717 1.00 51.00 325 GLY A CA 1
ATOM 2448 C C . GLY A 1 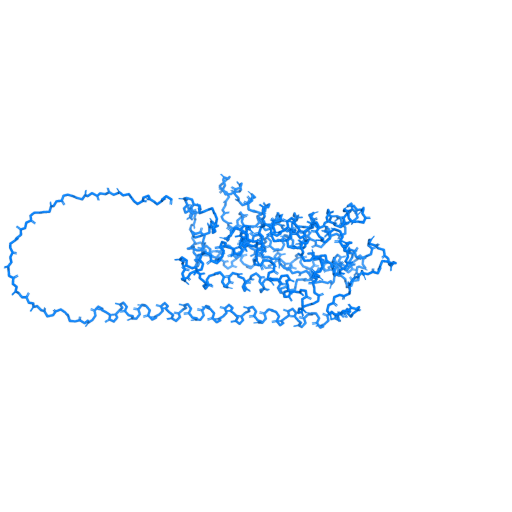325 ? -41.572 9.218 21.757 1.00 51.00 325 GLY A C 1
ATOM 2449 O O . GLY A 1 325 ? -42.747 9.467 22.025 1.00 51.00 325 GLY A O 1
ATOM 2450 N N . GLY A 1 326 ? -41.152 7.967 21.542 1.00 43.62 326 GLY A N 1
ATOM 2451 C CA . GLY A 1 326 ? -42.017 6.783 21.588 1.00 43.62 326 GLY A CA 1
ATOM 2452 C C . GLY A 1 326 ? -42.433 6.360 22.999 1.00 43.62 326 GLY A C 1
ATOM 2453 O O . GLY A 1 326 ? -43.459 5.704 23.159 1.00 43.62 326 GLY A O 1
ATOM 2454 N N . ASN A 1 327 ? -41.697 6.782 24.032 1.00 48.19 327 ASN A N 1
ATOM 2455 C CA . ASN A 1 327 ? -42.001 6.449 25.428 1.00 48.19 327 ASN A CA 1
ATOM 2456 C C . ASN A 1 327 ? -42.976 7.441 26.106 1.00 48.19 327 ASN A C 1
ATOM 2458 O O . ASN A 1 327 ? -43.323 7.267 27.272 1.00 48.19 327 ASN A O 1
ATOM 2462 N N . GLY A 1 328 ? -43.433 8.477 25.386 1.00 42.59 328 GLY A N 1
ATOM 2463 C CA . GLY A 1 328 ? -44.352 9.511 25.890 1.00 42.59 328 GLY A CA 1
ATOM 2464 C C . GLY A 1 328 ? -45.816 9.371 25.448 1.00 42.59 328 GLY A C 1
ATOM 2465 O O . GLY A 1 328 ? -46.639 10.218 25.791 1.00 42.59 328 GLY A O 1
ATOM 2466 N N . GLY A 1 329 ? -46.169 8.335 24.679 1.00 37.72 329 GLY A N 1
ATOM 2467 C CA . GLY A 1 329 ? -47.478 8.209 24.031 1.00 37.72 329 GLY A CA 1
ATOM 2468 C C . GLY A 1 329 ? -48.340 7.058 24.553 1.00 37.72 329 GLY A C 1
ATOM 2469 O O . GLY A 1 329 ? -48.283 5.960 24.021 1.00 37.72 329 GLY A O 1
ATOM 2470 N N . SER A 1 330 ? -49.196 7.352 25.537 1.00 38.75 330 SER A N 1
ATOM 2471 C CA . SER A 1 330 ? -50.475 6.679 25.840 1.00 38.75 330 SER A CA 1
ATOM 2472 C C . SER A 1 330 ? -50.495 5.137 25.943 1.00 38.75 330 SER A C 1
ATOM 2474 O O . SER A 1 330 ? -50.704 4.422 24.967 1.00 38.75 330 SER A O 1
ATOM 2476 N N . LYS A 1 331 ? -50.502 4.616 27.177 1.00 34.09 331 LYS A N 1
ATOM 2477 C CA . LYS A 1 331 ? -51.316 3.432 27.499 1.00 34.09 331 LYS A CA 1
ATOM 2478 C C . LYS A 1 331 ? -52.435 3.842 28.447 1.00 34.09 331 LYS A C 1
ATOM 2480 O O . LYS A 1 331 ? -52.258 3.914 29.660 1.00 34.09 331 LYS A O 1
ATOM 2485 N N . LYS A 1 332 ? -53.598 4.129 27.852 1.00 32.94 332 LYS A N 1
ATOM 2486 C CA . LYS A 1 332 ? -54.895 4.076 28.530 1.00 32.94 332 LYS A CA 1
ATOM 2487 C C . LYS A 1 332 ? -55.004 2.724 29.232 1.00 32.94 332 LYS A C 1
ATOM 2489 O O . LYS A 1 332 ? -54.874 1.679 28.600 1.00 32.94 332 LYS A O 1
ATOM 2494 N N . VAL A 1 333 ? -55.245 2.782 30.534 1.00 34.69 333 VAL A N 1
ATOM 2495 C CA . VAL A 1 333 ? -55.666 1.656 31.360 1.00 34.69 333 VAL A CA 1
ATOM 2496 C C . VAL A 1 333 ? -56.952 1.088 30.759 1.00 34.69 333 VAL A C 1
ATOM 2498 O O . VAL A 1 333 ? -57.974 1.769 30.722 1.00 34.69 333 VAL A O 1
ATOM 2501 N N . GLN A 1 334 ? -56.894 -0.149 30.275 1.00 31.64 334 GLN A N 1
ATOM 2502 C CA . GLN A 1 334 ? -58.072 -0.976 30.051 1.00 31.64 334 GLN A CA 1
ATOM 2503 C C . GLN A 1 334 ? -57.914 -2.203 30.944 1.00 31.64 334 GLN A C 1
ATOM 2505 O O . GLN A 1 334 ? -57.123 -3.105 30.688 1.00 31.64 334 GLN A O 1
ATOM 2510 N N . THR A 1 335 ? -58.616 -2.149 32.069 1.00 32.19 335 THR A N 1
ATOM 2511 C CA . THR A 1 335 ? -58.835 -3.250 32.999 1.00 32.19 335 THR A CA 1
ATOM 2512 C C . THR A 1 335 ? -59.728 -4.297 32.342 1.00 32.19 335 THR A C 1
ATOM 2514 O O . THR A 1 335 ? -60.910 -4.042 32.119 1.00 32.19 335 THR A O 1
ATOM 2517 N N . SER A 1 336 ? -59.191 -5.486 32.102 1.00 30.94 336 SER A N 1
ATOM 2518 C CA . SER A 1 336 ? -59.961 -6.729 32.053 1.00 30.94 336 SER A CA 1
ATOM 2519 C C . SER A 1 336 ? -59.120 -7.800 32.737 1.00 30.94 336 SER A C 1
ATOM 2521 O O . SER A 1 336 ? -58.001 -8.083 32.314 1.00 30.94 336 SER A O 1
ATOM 2523 N N . ALA A 1 337 ? -59.628 -8.293 33.862 1.00 37.12 337 ALA A N 1
ATOM 2524 C CA . ALA A 1 337 ? -58.990 -9.295 34.697 1.00 37.12 337 ALA A CA 1
ATOM 2525 C C . ALA A 1 337 ? -59.090 -10.679 34.045 1.00 37.12 337 ALA A C 1
ATOM 2527 O O . ALA A 1 337 ? -60.189 -11.087 33.688 1.00 37.12 337 ALA A O 1
ATOM 2528 N N . GLU A 1 338 ? -57.973 -11.402 33.974 1.00 33.12 338 GLU A N 1
ATOM 2529 C CA . GLU A 1 338 ? -57.929 -12.862 33.833 1.00 33.12 338 GLU A CA 1
ATOM 2530 C C . GLU A 1 338 ? -56.687 -13.416 34.566 1.00 33.12 338 GLU A C 1
ATOM 2532 O O . GLU A 1 338 ? -55.715 -12.679 34.764 1.00 33.12 338 GLU A O 1
ATOM 2537 N N . PRO A 1 339 ? -56.751 -14.659 35.082 1.00 34.00 339 PRO A N 1
ATOM 2538 C CA . PRO A 1 339 ? -55.971 -15.088 36.236 1.00 34.00 339 PRO A CA 1
ATOM 2539 C C . PRO A 1 339 ? -54.545 -15.543 35.905 1.00 34.00 339 PRO A C 1
ATOM 2541 O O . PRO A 1 339 ? -54.228 -16.019 34.820 1.00 34.00 339 PRO A O 1
ATOM 2544 N N . VAL A 1 340 ? -53.701 -15.402 36.924 1.00 36.91 340 VAL A N 1
ATOM 2545 C CA . VAL A 1 340 ? -52.274 -15.727 36.983 1.00 36.91 340 VAL A CA 1
ATOM 2546 C C . VAL A 1 340 ? -52.027 -17.221 36.738 1.00 36.91 340 VAL A C 1
ATOM 2548 O O . VAL A 1 340 ? -52.516 -18.055 37.497 1.00 36.91 340 VAL A O 1
ATOM 2551 N N . SER A 1 341 ? -51.207 -17.551 35.736 1.00 37.78 341 SER A N 1
ATOM 2552 C CA . SER A 1 341 ? -50.538 -18.853 35.606 1.00 37.78 341 SER A CA 1
ATOM 2553 C C . SER A 1 341 ? -49.034 -18.702 35.872 1.00 37.78 341 SER A C 1
ATOM 2555 O O . SER A 1 341 ? -48.413 -17.760 35.382 1.00 37.78 341 SER A O 1
ATOM 2557 N N . GLU A 1 342 ? -48.483 -19.621 36.666 1.00 39.38 342 GLU A N 1
ATOM 2558 C CA . GLU A 1 342 ? -47.112 -19.668 37.203 1.00 39.38 342 GLU A CA 1
ATOM 2559 C C . GLU A 1 342 ? -45.974 -19.500 36.170 1.00 39.38 342 GLU A C 1
ATOM 2561 O O . GLU A 1 342 ? -46.136 -19.848 34.997 1.00 39.38 342 GLU A O 1
ATOM 2566 N N . PRO A 1 343 ? -44.784 -19.016 36.590 1.00 35.75 343 PRO A N 1
ATOM 2567 C CA . PRO A 1 343 ? -43.644 -18.850 35.697 1.00 35.75 343 PRO A CA 1
ATOM 2568 C C . PRO A 1 343 ? -42.934 -20.188 35.434 1.00 35.75 343 PRO A C 1
ATOM 2570 O O . PRO A 1 343 ? -42.445 -20.844 36.353 1.00 35.75 343 PRO A O 1
ATOM 2573 N N . ALA A 1 344 ? -42.816 -20.564 34.160 1.00 37.06 344 ALA A N 1
ATOM 2574 C CA . ALA A 1 344 ? -41.918 -21.631 33.718 1.00 37.06 344 ALA A CA 1
ATOM 2575 C C . ALA A 1 344 ? -40.443 -21.165 33.784 1.00 37.06 344 ALA A C 1
ATOM 2577 O O . ALA A 1 344 ? -40.164 -19.982 33.565 1.00 37.06 344 ALA A O 1
ATOM 2578 N N . PRO A 1 345 ? -39.486 -22.060 34.092 1.00 33.41 345 PRO A N 1
ATOM 2579 C CA . PRO A 1 345 ? -38.117 -21.678 34.415 1.00 33.41 345 PRO A CA 1
ATOM 2580 C C . PRO A 1 345 ? -37.327 -21.223 33.182 1.00 33.41 345 PRO A C 1
ATOM 2582 O O . PRO A 1 345 ? -37.523 -21.705 32.067 1.00 33.41 345 PRO A O 1
ATOM 2585 N N . ALA A 1 346 ? -36.396 -20.299 33.421 1.00 38.59 346 ALA A N 1
ATOM 2586 C CA . ALA A 1 346 ? -35.478 -19.749 32.436 1.00 38.59 346 ALA A CA 1
ATOM 2587 C C . ALA A 1 346 ? -34.669 -20.847 31.726 1.00 38.59 346 ALA A C 1
ATOM 2589 O O . ALA A 1 346 ? -33.924 -21.590 32.365 1.00 38.59 346 ALA A O 1
ATOM 2590 N N . GLN A 1 347 ? -34.765 -20.899 30.395 1.00 29.81 347 GLN A N 1
ATOM 2591 C CA . GLN A 1 347 ? -33.774 -21.567 29.559 1.00 29.81 347 GLN A CA 1
ATOM 2592 C C . GLN A 1 347 ? -32.814 -20.527 28.989 1.00 29.81 347 GLN A C 1
ATOM 2594 O O . GLN A 1 347 ? -33.144 -19.716 28.126 1.00 29.81 347 GLN A O 1
ATOM 2599 N N . THR A 1 348 ? -31.612 -20.557 29.543 1.00 33.69 348 THR A N 1
ATOM 2600 C CA . THR A 1 348 ? -30.397 -19.961 29.015 1.00 33.69 348 THR A CA 1
ATOM 2601 C C . THR A 1 348 ? -29.939 -20.679 27.740 1.00 33.69 348 THR A C 1
ATOM 2603 O O . THR A 1 348 ? -30.070 -21.892 27.616 1.00 33.69 348 THR A O 1
ATOM 2606 N N . GLU A 1 349 ? -29.291 -19.897 26.867 1.00 29.91 349 GLU A N 1
ATOM 2607 C CA . GLU A 1 349 ? -28.277 -20.306 25.881 1.00 29.91 349 GLU A CA 1
ATOM 2608 C C . GLU A 1 349 ? -28.702 -21.001 24.570 1.00 29.91 349 GLU A C 1
ATOM 2610 O O . GLU A 1 349 ? -29.070 -22.169 24.542 1.00 29.91 349 GLU A O 1
ATOM 2615 N N . LYS A 1 350 ? -28.477 -20.320 23.430 1.00 27.22 350 LYS A N 1
ATOM 2616 C CA . LYS A 1 350 ? -27.244 -20.384 22.593 1.00 27.22 350 LYS A CA 1
ATOM 2617 C C . LYS A 1 350 ? -27.585 -20.051 21.131 1.00 27.22 350 LYS A C 1
ATOM 2619 O O . LYS A 1 350 ? -28.104 -20.889 20.400 1.00 27.22 350 LYS A O 1
ATOM 2624 N N . TYR A 1 351 ? -27.236 -18.848 20.670 1.00 28.25 351 TYR A N 1
ATOM 2625 C CA . TYR A 1 351 ? -27.237 -18.535 19.238 1.00 28.25 351 TYR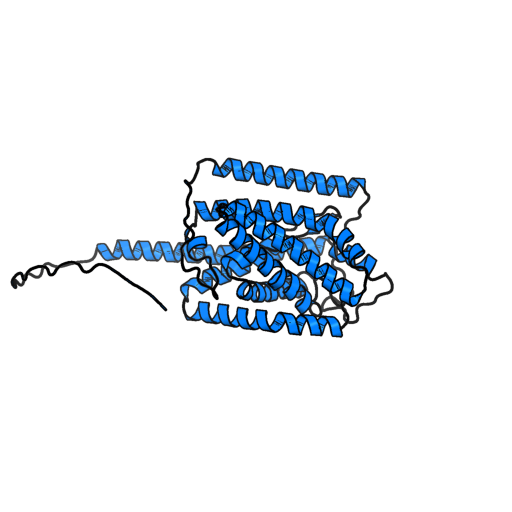 A CA 1
ATOM 2626 C C . TYR A 1 351 ? -25.910 -18.990 18.620 1.00 28.25 351 TYR A C 1
ATOM 2628 O O . TYR A 1 351 ? -24.882 -18.342 18.789 1.00 28.25 351 TYR A O 1
ATOM 2636 N N . TYR A 1 352 ? -25.940 -20.113 17.903 1.00 28.86 352 TYR A N 1
ATOM 2637 C CA . TYR A 1 352 ? -24.921 -20.487 16.922 1.00 28.86 352 TYR A CA 1
ATOM 2638 C C . TYR A 1 352 ? -25.465 -20.143 15.532 1.00 28.86 352 TYR A C 1
ATOM 2640 O O . TYR A 1 352 ? -26.477 -20.711 15.128 1.00 28.86 352 TYR A O 1
ATOM 2648 N N . TYR A 1 353 ? -24.794 -19.265 14.783 1.00 34.00 353 TYR A N 1
ATOM 2649 C CA . TYR A 1 353 ? -25.018 -19.137 13.340 1.00 34.00 353 TYR A CA 1
ATOM 2650 C C . TYR A 1 353 ? -23.863 -19.796 12.575 1.00 34.00 353 TYR A C 1
ATOM 2652 O O . TYR A 1 353 ? -22.694 -19.632 12.933 1.00 34.00 353 TYR A O 1
ATOM 2660 N N . ARG A 1 354 ? -24.255 -20.630 11.604 1.00 29.58 354 ARG A N 1
ATOM 2661 C CA . ARG A 1 354 ? -23.423 -21.435 10.699 1.00 29.58 354 ARG A CA 1
ATOM 2662 C C . ARG A 1 354 ? -22.855 -20.612 9.556 1.00 29.58 354 ARG A C 1
ATOM 2664 O O . ARG A 1 354 ? -23.575 -19.696 9.104 1.00 29.58 354 ARG A O 1
#

pLDDT: mean 74.11, std 18.22, range [27.22, 97.69]

Solvent-accessible surface area (backbone atoms only — not comparable to full-atom values): 18527 Å² total; per-residue (Å²): 128,48,54,43,45,29,75,53,56,72,68,55,24,50,52,28,32,65,68,27,46,62,43,29,53,52,7,47,51,42,50,53,48,47,39,67,79,36,62,79,49,43,58,57,53,51,40,48,46,28,46,33,43,24,40,47,27,44,72,39,80,31,27,33,59,25,67,46,47,44,67,47,34,22,59,38,12,52,42,42,18,36,37,40,26,18,31,46,35,43,54,45,49,51,48,31,26,71,69,50,70,43,32,20,77,62,26,35,24,45,43,28,31,20,50,10,37,51,4,9,44,51,4,37,52,45,27,52,52,32,48,73,73,68,45,52,70,28,61,20,41,20,51,8,26,28,44,7,46,50,44,17,49,53,41,45,23,50,59,49,20,74,72,74,44,62,47,66,58,44,42,60,58,40,46,70,49,46,55,61,46,19,52,46,45,10,50,51,38,22,52,48,40,49,49,37,56,71,78,42,46,66,59,52,55,67,30,23,22,83,85,56,69,56,94,60,65,64,80,81,84,72,80,86,58,93,57,59,65,58,53,50,53,51,48,52,50,51,44,50,51,50,42,51,52,34,43,52,50,14,62,75,70,66,49,59,77,39,35,65,50,54,56,50,48,70,73,71,36,94,85,64,72,52,89,42,48,67,95,62,42,91,59,77,71,56,70,66,57,40,52,51,40,30,50,47,42,30,50,52,19,49,51,53,37,48,54,52,54,52,51,52,52,50,55,48,53,53,49,54,51,47,58,62,57,61,76,72,67,82,81,80,88,77,92,75,92,80,84,91,75,83,86,79,81,88,80,79,88,81,93,81,85,132

Foldseek 3Di:
DAQAALLFDLVLLVVLLVVLVVLLVVLVVLLVVCCVVPVVCVLVLLLLLLVQLLQCLPFAQFLLQGGDGQRCQLVCCQQANLSVQLNSLLVSVVCCCPQLVHHYPSCSSLLSCLQRHFLNVQLNVQLVVCVVVVHANLLSSLSSQLSSQLSSQLSVLVSSCVRQNDSVQSCVLVCLGRNLVSNLSSLVSSLVSLVCCLPPVVSQQSRAHSPGRDPDRSPSPDDPDPCSVVSVVVSVVVSVVSSVVSNVSSVVVVNHNDDSSRVSVVSSPPPDDRPDQGPCRPDDDDSVVSSVSSVVSNVVSCVSNVVSVVVVVVVVVVVVVCVVVVVPDDDDDDDDDDDDDDDDDDDDDDDDDD

Mean predicted aligned error: 11.88 Å

Sequence (354 aa):
MHIMEGYLDPIWCAVWFILAIPFIVFGARAIVKLMREHPEQKMTVALAGAFIFLLSSLKLPSATGSSSHPTGTGLSAVLYGVSATSFLALIVLIFQAILLAHGGLTTLGANVFSMGIFGPFCGVIIWNVMRKAGASIPVSMLGAAIIADLLTYVCTAVQMSLNWGGFSEFMTTFAITQIPLSIIEGILFYMFATYLLNNKPEVFETAGGIIFPRKEAVAVNESGSKKSKTIYVAGFIVIAIAVIAILAYGNANGFGFGGADDAAGGIVGDDYVPWWSGIWGSYELPGETESMLFALQAAIGAIIIGFFIGRYTKNKSEREQREVGGNGGSKKVQTSAEPVSEPAPAQTEKYYYR

Radius of gyration: 24.37 Å; Cα contacts (8 Å, |Δi|>4): 473; chains: 1; bounding box: 84×44×63 Å